Protein AF-0000000079572516 (afdb_homodimer)

Secondary structure (DSSP, 8-state):
-EEEEEE-S-HHHHHHHHHHHHTSS--EEEEE-SSGGGHHHHHHHH--SEEEEEE-SSTTSSHHHHHHHHHHHHHH-TT-EEEEEE-TTT-HHHHHHHHHHHHTTSSSEEEETTS-HHHHHHHHHT-/-EEEEEE-S-HHHHHHHHHHHHTSS--EEEEE-SSGGGHHHHHHHH--SEEEEEE-SSTTSSHHHHHHHHHHHHHH-TT-EEEEEE-TTT-HHHHHHHHHHHHTTSSSEEEETTS-HHHHHHHHHT-

Radius of gyration: 18.47 Å; Cα contacts (8 Å, |Δi|>4): 439; chains: 2; bounding box: 40×50×41 Å

pLDDT: mean 94.85, std 3.32, range [86.06, 98.75]

Foldseek 3Di:
DAEEEEEEPPVVLLVQLQVLCVPDPDPYHYHYDPHPVCQLVVCLVRVHQEYEAEAAPDPPRHPVNVLVSVVSSCVRRVNRAYEYEYACVHHVVSVVVVVVCCVVPSGVYYYYSPDHSNVVNVVVSVD/DAEEEEEEPPVVLLVQLQVLCVPDPDPYHYHYDPHPVCQQVVCLVRVHQEYEAEAAPDPPRHPVNVLVSVVSSCVRRVNRAYEYEYACVHHVVSVVVVVVCCVVPSGVYYYYSPDHSNVVNVVVSVD

Sequence (254 aa):
MRKIVVDMQNFLFADSIATAFRNSDYEIDVIRTESPKDTVELCQVYKPFVLIMEVTGYIPWNLCERLKLRDEVKKMCPHCKIALIVDSNTERQAAIEIRDAKKNGFIDQFFYGSMTAEYLMDQIYAMMRKIVVDMQNFLFADSIATAFRNSDYEIDVIRTESPKDTVELCQVYKPFVLIMEVTGYIPWNLCERLKLRDEVKKMCPHCKIALIVDSNTERQAAIEIRDAKKNGFIDQFFYGSMTAEYLMDQIYAM

Organism: NCBI:txid592978

Structure (mmCIF, N/CA/C/O backbone):
data_AF-0000000079572516-model_v1
#
loop_
_entity.id
_entity.type
_entity.pdbx_description
1 polymer 'Response regulatory domain-containing protein'
#
loop_
_atom_site.group_PDB
_atom_site.id
_atom_site.type_symbol
_atom_site.label_atom_id
_atom_site.label_alt_id
_atom_site.label_comp_id
_atom_site.label_asym_id
_atom_site.label_entity_id
_atom_site.label_seq_id
_atom_site.pdbx_PDB_ins_code
_atom_site.Cartn_x
_atom_site.Cartn_y
_atom_site.Cartn_z
_atom_site.occupancy
_atom_site.B_iso_or_equiv
_atom_site.auth_seq_id
_atom_site.auth_comp_id
_atom_site.auth_asym_id
_atom_site.auth_atom_id
_atom_site.pdbx_PDB_model_num
ATOM 1 N N . MET A 1 1 ? -20.281 7.176 9.484 1 87.12 1 MET A N 1
ATOM 2 C CA . MET A 1 1 ? -19.281 7.289 8.438 1 87.12 1 MET A CA 1
ATOM 3 C C . MET A 1 1 ? -17.875 7.422 9.039 1 87.12 1 MET A C 1
ATOM 5 O O . MET A 1 1 ? -17.688 8.164 10 1 87.12 1 MET A O 1
ATOM 9 N N . ARG A 1 2 ? -17 6.719 8.445 1 92.75 2 ARG A N 1
ATOM 10 C CA . ARG A 1 2 ? -15.617 6.832 8.883 1 92.75 2 ARG A CA 1
ATOM 11 C C . ARG A 1 2 ? -15.016 8.164 8.453 1 92.75 2 ARG A C 1
ATOM 13 O O . ARG A 1 2 ? -15.422 8.742 7.441 1 92.75 2 ARG A O 1
ATOM 20 N N . LYS A 1 3 ? -14.141 8.68 9.305 1 97 3 LYS A N 1
ATOM 21 C CA . LYS A 1 3 ? -13.523 9.969 9.023 1 97 3 LYS A CA 1
ATOM 22 C C . LYS A 1 3 ? -12.039 9.82 8.711 1 97 3 LYS A C 1
ATOM 24 O O . LYS A 1 3 ? -11.344 9.023 9.344 1 97 3 LYS A O 1
ATOM 29 N N . ILE A 1 4 ? -11.641 10.586 7.766 1 97.81 4 ILE A N 1
ATOM 30 C CA . ILE A 1 4 ? -10.211 10.727 7.512 1 97.81 4 ILE A CA 1
ATOM 31 C C . ILE A 1 4 ? -9.812 12.195 7.613 1 97.81 4 ILE A C 1
ATOM 33 O O . ILE A 1 4 ? -10.547 13.078 7.176 1 97.81 4 ILE A O 1
ATOM 37 N N . VAL A 1 5 ? -8.719 12.438 8.219 1 97.81 5 VAL A N 1
ATOM 38 C CA . VAL A 1 5 ? -8.141 13.781 8.258 1 97.81 5 VAL A CA 1
ATOM 39 C C . VAL A 1 5 ? -6.945 13.859 7.312 1 97.81 5 VAL A C 1
ATOM 41 O O . VAL A 1 5 ? -6.098 12.961 7.297 1 97.81 5 VAL A O 1
ATOM 44 N N . VAL A 1 6 ? -6.953 14.875 6.48 1 97.19 6 VAL A N 1
ATOM 45 C CA . VAL A 1 6 ? -5.887 15.086 5.504 1 97.19 6 VAL A CA 1
ATOM 46 C C . VAL A 1 6 ? -5.156 16.391 5.801 1 97.19 6 VAL A C 1
ATOM 48 O O . VAL A 1 6 ? -5.77 17.453 5.816 1 97.19 6 VAL A O 1
ATOM 51 N N . ASP A 1 7 ? -3.889 16.266 6.074 1 96.75 7 ASP A N 1
ATOM 52 C CA . ASP A 1 7 ? -3.018 17.406 6.293 1 96.75 7 ASP A CA 1
ATOM 53 C C . ASP A 1 7 ? -1.964 17.516 5.191 1 96.75 7 ASP A C 1
ATOM 55 O O . ASP A 1 7 ? -0.895 16.906 5.289 1 96.75 7 ASP A O 1
ATOM 59 N N . MET A 1 8 ? -2.244 18.297 4.168 1 92.81 8 MET A N 1
ATOM 60 C CA . MET A 1 8 ? -1.377 18.406 2.996 1 92.81 8 MET A CA 1
ATOM 61 C C . MET A 1 8 ? -1.189 19.875 2.594 1 92.81 8 MET A C 1
ATOM 63 O O . MET A 1 8 ? -2.131 20.656 2.654 1 92.81 8 MET A O 1
ATOM 67 N N . GLN A 1 9 ? 0.011 20.141 2.17 1 88.19 9 GLN A N 1
ATOM 68 C CA . GLN A 1 9 ? 0.3 21.469 1.64 1 88.19 9 GLN A CA 1
ATOM 69 C C . GLN A 1 9 ? -0.307 21.656 0.251 1 88.19 9 GLN A C 1
ATOM 71 O O . GLN A 1 9 ? -0.757 22.75 -0.097 1 88.19 9 GLN A O 1
ATOM 76 N N . ASN A 1 10 ? -0.192 20.594 -0.496 1 86.19 10 ASN A N 1
ATOM 77 C CA . ASN A 1 10 ? -0.759 20.625 -1.84 1 86.19 10 ASN A CA 1
ATOM 78 C C . ASN A 1 10 ? -2.283 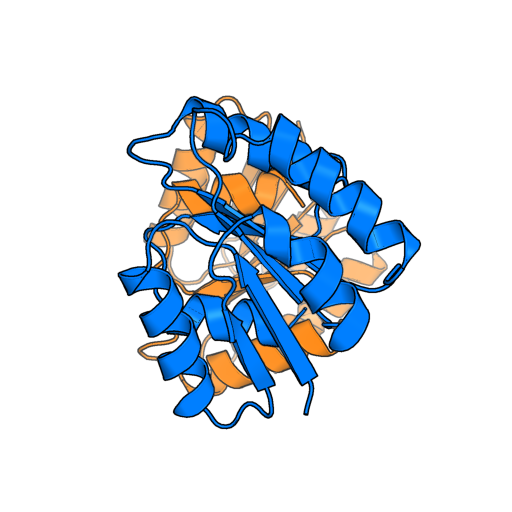20.562 -1.807 1 86.19 10 ASN A C 1
ATOM 80 O O . ASN A 1 10 ? -2.861 19.469 -1.823 1 86.19 10 ASN A O 1
ATOM 84 N N . PHE A 1 11 ? -2.916 21.641 -1.908 1 86.06 11 PHE A N 1
ATOM 85 C CA . PHE A 1 11 ? -4.367 21.719 -1.771 1 86.06 11 PHE A CA 1
ATOM 86 C C . PHE A 1 11 ? -5.062 21.016 -2.926 1 86.06 11 PHE A C 1
ATOM 88 O O . PHE A 1 11 ? -6.121 20.406 -2.742 1 86.06 11 PHE A O 1
ATOM 95 N N . LEU A 1 12 ? -4.438 21.078 -4.109 1 87.69 12 LEU A N 1
ATOM 96 C CA . LEU A 1 12 ? -5.051 20.438 -5.266 1 87.69 12 LEU A CA 1
ATOM 97 C C . LEU A 1 12 ? -5.148 18.922 -5.066 1 87.69 12 LEU A C 1
ATOM 99 O O . LEU A 1 12 ? -6.168 18.312 -5.395 1 87.69 12 LEU A O 1
ATOM 103 N N . PHE A 1 13 ? -4.102 18.422 -4.566 1 88.88 13 PHE A N 1
ATOM 104 C CA . PHE A 1 13 ? -4.102 16.969 -4.344 1 88.88 13 PHE A CA 1
ATOM 105 C C . PHE A 1 13 ? -5.074 16.594 -3.229 1 88.88 13 PHE A C 1
ATOM 107 O O . PHE A 1 13 ? -5.84 15.648 -3.363 1 88.88 13 PHE A O 1
ATOM 114 N N . ALA A 1 14 ? -5.055 17.328 -2.166 1 90.31 14 ALA A N 1
ATOM 115 C CA . ALA A 1 14 ? -5.984 17.109 -1.061 1 90.31 14 ALA A CA 1
ATOM 116 C C . ALA A 1 14 ? -7.43 17.188 -1.537 1 90.31 14 ALA A C 1
ATOM 118 O O . ALA A 1 14 ? -8.258 16.359 -1.15 1 90.31 14 ALA A O 1
ATOM 119 N N . ASP A 1 15 ? -7.723 18.094 -2.396 1 91 15 ASP A N 1
ATOM 120 C CA . ASP A 1 15 ? -9.07 18.25 -2.947 1 91 15 ASP A CA 1
ATOM 121 C C . ASP A 1 15 ? -9.438 17.047 -3.824 1 91 15 ASP A C 1
ATOM 123 O O . ASP A 1 15 ? -10.594 16.625 -3.836 1 91 15 ASP A O 1
ATOM 127 N N . SER A 1 16 ? -8.461 16.609 -4.555 1 91.69 16 SER A N 1
ATOM 128 C CA . SER A 1 16 ? -8.703 15.445 -5.406 1 91.69 16 SER A CA 1
ATOM 129 C C . SER A 1 16 ? -9.07 14.219 -4.578 1 91.69 16 SER A C 1
ATOM 131 O O . SER A 1 16 ? -9.953 13.445 -4.961 1 91.69 16 SER A O 1
ATOM 133 N N . ILE A 1 17 ? -8.367 14.07 -3.467 1 92.19 17 ILE A N 1
ATOM 134 C CA . ILE A 1 17 ? -8.672 12.969 -2.564 1 92.19 17 ILE A CA 1
ATOM 135 C C . ILE A 1 17 ? -10.102 13.117 -2.037 1 92.19 17 ILE A C 1
ATOM 137 O O . ILE A 1 17 ? -10.898 12.18 -2.104 1 92.19 17 ILE A O 1
ATOM 141 N N . ALA A 1 18 ? -10.43 14.266 -1.555 1 92.81 18 ALA A N 1
ATOM 142 C CA . ALA A 1 18 ? -11.766 14.523 -1.013 1 92.81 18 ALA A CA 1
ATOM 143 C C . ALA A 1 18 ? -12.836 14.266 -2.062 1 92.81 18 ALA A C 1
ATOM 145 O O . ALA A 1 18 ? -13.852 13.625 -1.779 1 92.81 18 ALA A O 1
ATOM 146 N N . THR A 1 19 ? -12.625 14.75 -3.211 1 94.19 19 THR A N 1
ATOM 147 C CA . THR A 1 19 ? -13.57 14.586 -4.312 1 94.19 19 THR A CA 1
ATOM 148 C C . THR A 1 19 ? -13.727 13.109 -4.68 1 94.19 19 THR A C 1
ATOM 150 O O . THR A 1 19 ? -14.844 12.641 -4.926 1 94.19 19 THR A O 1
ATOM 153 N N . ALA A 1 20 ? -12.578 12.398 -4.727 1 92.5 20 ALA A N 1
ATOM 154 C CA . ALA A 1 20 ? -12.609 10.977 -5.066 1 92.5 20 ALA A CA 1
ATOM 155 C C . ALA A 1 20 ? -13.477 10.195 -4.078 1 92.5 20 ALA A C 1
ATOM 157 O O . ALA A 1 20 ? -14.281 9.352 -4.48 1 92.5 20 ALA A O 1
ATOM 158 N N . PHE A 1 21 ? -13.328 10.453 -2.791 1 94.38 21 PHE A N 1
ATOM 159 C CA . PHE A 1 21 ? -14.109 9.75 -1.782 1 94.38 21 PHE A CA 1
ATOM 160 C C . PHE A 1 21 ? -15.586 10.133 -1.887 1 94.38 21 PHE A C 1
ATOM 162 O O . PHE A 1 21 ? -16.469 9.273 -1.742 1 94.38 21 PHE A O 1
ATOM 169 N N . ARG A 1 22 ? -15.82 11.414 -2.174 1 92.94 22 ARG A N 1
ATOM 170 C CA . ARG A 1 22 ? -17.203 11.891 -2.303 1 92.94 22 ARG A CA 1
ATOM 171 C C . ARG A 1 22 ? -17.906 11.188 -3.457 1 92.94 22 ARG A C 1
ATOM 173 O O . ARG A 1 22 ? -19.109 10.906 -3.375 1 92.94 22 ARG A O 1
ATOM 180 N N . ASN A 1 23 ? -17.25 10.922 -4.477 1 92.88 23 ASN A N 1
ATOM 181 C CA . ASN A 1 23 ? -17.828 10.336 -5.684 1 92.88 23 ASN A CA 1
ATOM 182 C C . ASN A 1 23 ? -17.812 8.812 -5.633 1 92.88 23 ASN A C 1
ATOM 184 O O . ASN A 1 23 ? -18.156 8.148 -6.609 1 92.88 23 ASN A O 1
ATOM 188 N N . SER A 1 24 ? -17.328 8.25 -4.59 1 91.69 24 SER A N 1
ATOM 189 C CA . SER A 1 24 ? -17.25 6.805 -4.441 1 91.69 24 SER A CA 1
ATOM 190 C C . SER A 1 24 ? -18.406 6.266 -3.602 1 91.69 24 SER A C 1
ATOM 192 O O . SER A 1 24 ? -19.25 7.027 -3.145 1 91.69 24 SER A O 1
ATOM 194 N N . ASP A 1 25 ? -18.453 4.961 -3.496 1 89.69 25 ASP A N 1
ATOM 195 C CA . ASP A 1 25 ? -19.469 4.316 -2.66 1 89.69 25 ASP A CA 1
ATOM 196 C C . ASP A 1 25 ? -18.938 4.094 -1.243 1 89.69 25 ASP A C 1
ATOM 198 O O . ASP A 1 25 ? -19.594 3.434 -0.43 1 89.69 25 ASP A O 1
ATOM 202 N N . TYR A 1 26 ? -17.766 4.656 -1.028 1 91.81 26 TYR A N 1
ATOM 203 C CA . TYR A 1 26 ? -17.203 4.504 0.312 1 91.81 26 TYR A CA 1
ATOM 204 C C . TYR A 1 26 ? -17.891 5.449 1.295 1 91.81 26 TYR A C 1
ATOM 206 O O . TYR A 1 26 ? -18.109 6.621 0.982 1 91.81 26 TYR A O 1
ATOM 214 N N . GLU A 1 27 ? -18.266 4.957 2.441 1 93.38 27 GLU A N 1
ATOM 215 C CA . GLU A 1 27 ? -18.844 5.773 3.506 1 93.38 27 GLU A CA 1
ATOM 216 C C . GLU A 1 27 ? -17.75 6.441 4.34 1 93.38 27 GLU A C 1
ATOM 218 O O . GLU A 1 27 ? -17.625 6.176 5.535 1 93.38 27 GLU A O 1
ATOM 223 N N . ILE A 1 28 ? -17.031 7.348 3.689 1 95 28 ILE A N 1
ATOM 224 C CA . ILE A 1 28 ? -15.906 8.031 4.312 1 95 28 ILE A CA 1
ATOM 225 C C . ILE A 1 28 ? -16.031 9.539 4.105 1 95 28 ILE A C 1
ATOM 227 O O . ILE A 1 28 ? -16.328 9.992 2.998 1 95 28 ILE A O 1
ATOM 231 N N . ASP A 1 29 ? -15.906 10.281 5.148 1 95.81 29 ASP A N 1
ATOM 232 C CA . ASP A 1 29 ? -15.844 11.742 5.105 1 95.81 29 ASP A CA 1
ATOM 233 C C . ASP A 1 29 ? -14.406 12.234 5.258 1 95.81 29 ASP A C 1
ATOM 235 O O . ASP A 1 29 ? -13.664 11.75 6.117 1 95.81 29 ASP A O 1
ATOM 239 N N . VAL A 1 30 ? -14.047 13.188 4.418 1 96.56 30 VAL A N 1
ATOM 240 C CA . VAL A 1 30 ? -12.688 13.711 4.41 1 96.56 30 VAL A CA 1
ATOM 241 C C . VAL A 1 30 ? -12.664 15.109 5.027 1 96.56 30 VAL A C 1
ATOM 243 O O . VAL A 1 30 ? -13.391 16 4.582 1 96.56 30 VAL A O 1
ATOM 246 N N . ILE A 1 31 ? -11.852 15.266 6.039 1 96.31 31 ILE A N 1
ATOM 247 C CA . ILE A 1 31 ? -11.648 16.562 6.684 1 96.31 31 ILE A CA 1
ATOM 248 C C . ILE A 1 31 ? -10.258 17.094 6.355 1 96.31 31 ILE A C 1
ATOM 250 O O . ILE A 1 31 ? -9.25 16.469 6.711 1 96.31 31 ILE A O 1
ATOM 254 N N . ARG A 1 32 ? -10.172 18.203 5.762 1 94.69 32 ARG A N 1
ATOM 255 C CA . ARG A 1 32 ? -8.891 18.812 5.41 1 94.69 32 ARG A CA 1
ATOM 256 C C . ARG A 1 32 ? -8.461 19.844 6.453 1 94.69 32 ARG A C 1
ATOM 258 O O . ARG A 1 32 ? -9.281 20.625 6.926 1 94.69 32 ARG A O 1
ATOM 265 N N . THR A 1 33 ? -7.246 19.75 6.719 1 94.44 33 THR A N 1
ATOM 266 C CA . THR A 1 33 ? -6.723 20.766 7.621 1 94.44 33 THR A CA 1
ATOM 267 C C . THR A 1 33 ? -6.363 22.031 6.855 1 94.44 33 THR A C 1
ATOM 269 O O . THR A 1 33 ? -6.035 21.984 5.668 1 94.44 33 THR A O 1
ATOM 272 N N . GLU A 1 34 ? -6.398 23.188 7.547 1 89.31 34 GLU A N 1
ATOM 273 C CA . GLU A 1 34 ? -5.926 24.438 6.965 1 89.31 34 GLU A CA 1
ATOM 274 C C . GLU A 1 34 ? -4.43 24.625 7.188 1 89.31 34 GLU A C 1
ATOM 276 O O . GLU A 1 34 ? -3.748 25.25 6.375 1 89.31 34 GLU A O 1
ATOM 281 N N . SER A 1 35 ? -3.975 24.125 8.297 1 89.25 35 SER A N 1
ATOM 282 C CA . SER A 1 35 ? -2.561 24.141 8.656 1 89.25 35 SER A CA 1
ATOM 283 C C . SER A 1 35 ? -2.209 22.969 9.562 1 89.25 35 SER A C 1
ATOM 285 O O . SER A 1 35 ? -3.084 22.406 10.227 1 89.25 35 SER A O 1
ATOM 287 N N . PRO A 1 36 ? -0.886 22.656 9.617 1 89.56 36 PRO A N 1
ATOM 288 C CA . PRO A 1 36 ? -0.478 21.562 10.508 1 89.56 36 PRO A CA 1
ATOM 289 C C . PRO A 1 36 ? -0.839 21.828 11.969 1 89.56 36 PR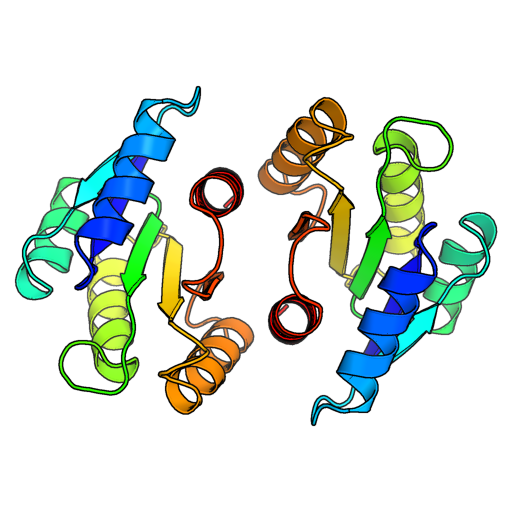O A C 1
ATOM 291 O O . PRO A 1 36 ? -0.949 20.891 12.758 1 89.56 36 PRO A O 1
ATOM 294 N N . LYS A 1 37 ? -1.021 23.062 12.336 1 91.75 37 LYS A N 1
ATOM 295 C CA . LYS A 1 37 ? -1.341 23.422 13.711 1 91.75 37 LYS A CA 1
ATOM 296 C C . LYS A 1 37 ? -2.732 22.938 14.102 1 91.75 37 LYS A C 1
ATOM 298 O O . LYS A 1 37 ? -3.041 22.812 15.289 1 91.75 37 LYS A O 1
ATOM 303 N N . ASP A 1 38 ? -3.553 22.641 13.117 1 95.31 38 ASP A N 1
ATOM 304 C CA . ASP A 1 38 ? -4.938 22.25 13.367 1 95.31 38 ASP A CA 1
ATOM 305 C C . ASP A 1 38 ? -5.074 20.734 13.438 1 95.31 38 ASP A C 1
ATOM 307 O O . ASP A 1 38 ? -6.129 20.219 13.82 1 95.31 38 ASP A O 1
ATOM 311 N N . THR A 1 39 ? -4.074 20 13.07 1 97.12 39 THR A N 1
ATOM 312 C CA . THR A 1 39 ? -4.164 18.562 12.844 1 97.12 39 THR A CA 1
ATOM 313 C C . THR A 1 39 ? -4.574 17.844 14.125 1 97.12 39 THR A C 1
ATOM 315 O O . THR A 1 39 ? -5.531 17.062 14.133 1 97.12 39 THR A O 1
ATOM 318 N N . VAL A 1 40 ? -3.906 18.156 15.227 1 97.5 40 VAL A N 1
ATOM 319 C CA . VAL A 1 40 ? -4.152 17.469 16.484 1 97.5 40 VAL A CA 1
ATOM 320 C C . VAL A 1 40 ? -5.574 17.75 16.969 1 97.5 40 VAL A C 1
ATOM 322 O O . VAL A 1 40 ? -6.297 16.828 17.359 1 97.5 40 VAL A O 1
ATOM 325 N N . GLU A 1 41 ? -5.945 18.969 16.906 1 97.19 41 GLU A N 1
ATOM 326 C CA . GLU A 1 41 ? -7.285 19.359 17.344 1 97.19 41 GLU A CA 1
ATOM 327 C C . GLU A 1 41 ? -8.359 18.656 16.516 1 97.19 41 GLU A C 1
ATOM 329 O O . GLU A 1 41 ? -9.328 18.141 17.062 1 97.19 41 GLU A O 1
ATOM 334 N N . LEU A 1 42 ? -8.211 18.641 15.195 1 97.62 42 LEU A N 1
ATOM 335 C CA . LEU A 1 42 ? -9.188 18 14.328 1 97.62 42 LEU A CA 1
ATOM 336 C C . LEU A 1 42 ? -9.25 16.5 14.586 1 97.62 42 LEU A C 1
ATOM 338 O O . LEU A 1 42 ? -10.336 15.914 14.578 1 97.62 42 LEU A O 1
ATOM 342 N N . CYS A 1 43 ? -8.094 15.891 14.82 1 98.12 43 CYS A N 1
ATOM 343 C CA . CYS A 1 43 ? -8.07 14.469 15.133 1 98.12 43 CYS A CA 1
ATOM 344 C C . CYS A 1 43 ? -8.758 14.188 16.469 1 98.12 43 CYS A C 1
ATOM 346 O O . CYS A 1 43 ? -9.406 13.156 16.625 1 98.12 43 CYS A O 1
ATOM 348 N N . GLN A 1 44 ? -8.57 15.133 17.359 1 97.06 44 GLN A N 1
ATOM 349 C CA . GLN A 1 44 ? -9.242 14.984 18.656 1 97.06 44 GLN A CA 1
ATOM 350 C C . GLN A 1 44 ? -10.758 15.062 18.5 1 97.06 44 GLN A C 1
ATOM 352 O O . GLN A 1 44 ? -11.492 14.312 19.141 1 97.06 44 GLN A O 1
ATOM 357 N N . VAL A 1 45 ? -11.219 15.906 17.719 1 97.44 45 VAL A N 1
ATOM 358 C CA . VAL A 1 45 ? -12.641 16.172 17.531 1 97.44 45 VAL A CA 1
ATOM 359 C C . VAL A 1 45 ? -13.273 15.055 16.719 1 97.44 45 VAL A C 1
ATOM 361 O O . VAL A 1 45 ? -14.328 14.523 17.078 1 97.44 45 VAL A O 1
ATOM 364 N N . TYR A 1 46 ? -12.602 14.594 15.672 1 97.69 46 TYR A N 1
ATOM 365 C CA . TYR A 1 46 ? -13.266 13.742 14.688 1 97.69 46 TYR A CA 1
ATOM 366 C C . TYR A 1 46 ? -12.898 12.281 14.906 1 97.69 46 TYR A C 1
ATOM 368 O O . TYR A 1 46 ? -13.578 11.383 14.398 1 97.69 46 TYR A O 1
ATOM 376 N N . LYS A 1 47 ? -11.75 12.047 15.57 1 97.56 47 LYS A N 1
ATOM 377 C CA . LYS A 1 47 ? -11.297 10.688 15.852 1 97.56 47 LYS A CA 1
ATOM 378 C C . LYS A 1 47 ? -11.227 9.859 14.57 1 97.56 47 LYS A C 1
ATOM 380 O O . LYS A 1 47 ? -11.852 8.797 14.477 1 97.56 47 LYS A O 1
ATOM 385 N N . PRO A 1 48 ? -10.438 10.352 13.672 1 98.19 48 PRO A N 1
ATOM 386 C CA . PRO A 1 48 ? -10.391 9.68 12.375 1 98.19 48 PRO A CA 1
ATOM 387 C C . PRO A 1 48 ? -9.828 8.266 12.461 1 98.19 48 PRO A C 1
ATOM 389 O O . PRO A 1 48 ? -9.07 7.953 13.383 1 98.19 48 PRO A O 1
ATOM 392 N N . PHE A 1 49 ? -10.234 7.5 11.492 1 97.12 49 PHE A N 1
ATOM 393 C CA . PHE A 1 49 ? -9.625 6.176 11.445 1 97.12 49 PHE A CA 1
ATOM 394 C C . PHE A 1 49 ? -8.273 6.227 10.727 1 97.12 49 PHE A C 1
ATOM 396 O O . PHE A 1 49 ? -7.441 5.34 10.906 1 97.12 49 PHE A O 1
ATOM 403 N N . VAL A 1 50 ? -8.109 7.277 9.891 1 98.31 50 VAL A N 1
ATOM 404 C CA . VAL A 1 50 ? -6.812 7.457 9.242 1 98.31 50 VAL A CA 1
ATOM 405 C C . VAL A 1 50 ? -6.445 8.938 9.227 1 98.31 50 VAL A C 1
ATOM 407 O O . VAL A 1 50 ? -7.293 9.797 8.945 1 98.31 50 VAL A O 1
ATOM 410 N N . LEU A 1 51 ? -5.254 9.25 9.484 1 98.56 51 LEU A N 1
ATOM 411 C CA . LEU A 1 51 ? -4.633 10.555 9.258 1 98.56 51 LEU A CA 1
ATOM 412 C C . LEU A 1 51 ? -3.615 10.484 8.125 1 98.56 51 LEU A C 1
ATOM 414 O O . LEU A 1 51 ? -2.658 9.711 8.188 1 98.56 51 LEU A O 1
ATOM 41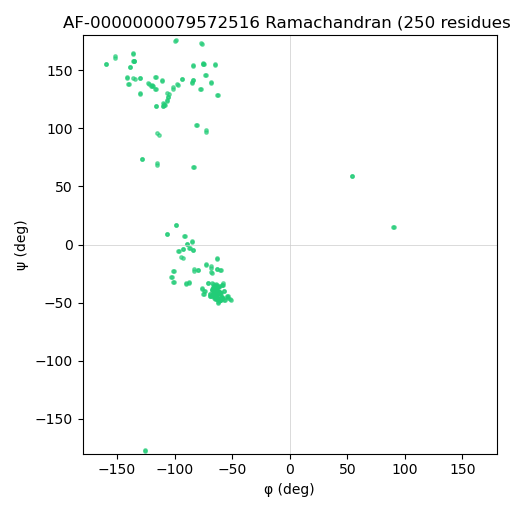8 N N . ILE A 1 52 ? -3.865 11.273 7.078 1 98.12 52 ILE A N 1
ATOM 419 C CA . ILE A 1 52 ? -2.971 11.352 5.93 1 98.12 52 ILE A CA 1
ATOM 420 C C . ILE A 1 52 ? -2.197 12.664 5.961 1 98.12 52 ILE A C 1
ATOM 422 O O . ILE A 1 52 ? -2.797 13.742 6.004 1 98.12 52 ILE A O 1
ATOM 426 N N . MET A 1 53 ? -0.891 12.547 5.875 1 97.69 53 MET A N 1
ATOM 427 C CA . MET A 1 53 ? -0.082 13.758 5.91 1 97.69 53 MET A CA 1
ATOM 428 C C . MET A 1 53 ? 0.913 13.789 4.754 1 97.69 53 MET A C 1
ATOM 430 O O . MET A 1 53 ? 1.49 12.758 4.402 1 97.69 53 MET A O 1
ATOM 434 N N . GLU A 1 54 ? 1.129 14.938 4.227 1 97.19 54 GLU A N 1
ATOM 435 C CA . GLU A 1 54 ? 2.17 15.141 3.223 1 97.19 54 GLU A CA 1
ATOM 436 C C . GLU A 1 54 ? 3.523 15.398 3.875 1 97.19 54 GLU A C 1
ATOM 438 O O . GLU A 1 54 ? 3.609 16.125 4.871 1 97.19 54 GLU A O 1
ATOM 443 N N . VAL A 1 55 ? 4.539 14.82 3.328 1 97.25 55 VAL A N 1
ATOM 444 C CA . VAL A 1 55 ? 5.898 15.031 3.812 1 97.25 55 VAL A CA 1
ATOM 445 C C . VAL A 1 55 ? 6.734 15.711 2.727 1 97.25 55 VAL A C 1
ATOM 447 O O . VAL A 1 55 ? 6.672 15.328 1.557 1 97.25 55 VAL A O 1
ATOM 450 N N . THR A 1 56 ? 7.461 16.703 3.098 1 94.06 56 THR A N 1
ATOM 451 C CA . THR A 1 56 ? 8.453 17.344 2.24 1 94.06 56 THR A CA 1
ATOM 452 C C . THR A 1 56 ? 9.82 17.375 2.924 1 94.06 56 THR A C 1
ATOM 454 O O . THR A 1 56 ? 9.992 16.797 4 1 94.06 56 THR A O 1
ATOM 457 N N . GLY A 1 57 ? 10.789 18 2.215 1 90.69 57 GLY A N 1
ATOM 458 C CA . GLY A 1 57 ? 12.156 18.016 2.727 1 90.69 57 GLY A CA 1
ATOM 459 C C . GLY A 1 57 ? 12.406 19.141 3.717 1 90.69 57 GLY A C 1
ATOM 460 O O . GLY A 1 57 ? 13.516 19.281 4.234 1 90.69 57 GLY A O 1
ATOM 461 N N . TYR A 1 58 ? 11.383 19.922 4.051 1 90.44 58 TYR A N 1
ATOM 462 C CA . TYR A 1 58 ? 11.664 21.094 4.867 1 90.44 58 TYR A CA 1
ATOM 463 C C . TYR A 1 58 ? 10.633 21.25 5.973 1 90.44 58 TYR A C 1
ATOM 465 O O . TYR A 1 58 ? 9.523 20.719 5.875 1 90.44 58 TYR A O 1
ATOM 473 N N . ILE A 1 59 ? 10.977 21.984 7.074 1 89.81 59 ILE A N 1
ATOM 474 C CA . ILE A 1 59 ? 10.117 22.281 8.211 1 89.81 59 ILE A CA 1
ATOM 475 C C . ILE A 1 59 ? 9 23.234 7.781 1 89.81 59 ILE A C 1
ATOM 477 O O . ILE A 1 59 ? 9.234 24.172 7.02 1 89.81 59 ILE A O 1
ATOM 481 N N . PRO A 1 60 ? 7.875 23.047 8.219 1 92 60 PRO A N 1
ATOM 482 C CA . PRO A 1 60 ? 7.438 22.141 9.281 1 92 60 PRO A CA 1
ATOM 483 C C . PRO A 1 60 ? 6.863 20.828 8.742 1 92 60 PRO A C 1
ATOM 485 O O . PRO A 1 60 ? 6.164 20.109 9.461 1 92 60 PRO A O 1
ATOM 488 N N . TRP A 1 61 ? 7.148 20.5 7.43 1 93.69 61 TRP A N 1
ATOM 489 C CA . TRP A 1 61 ? 6.453 19.375 6.797 1 93.69 61 TRP A CA 1
ATOM 490 C C . TRP A 1 61 ? 7.383 18.188 6.637 1 93.69 61 TRP A C 1
ATOM 492 O O . TRP A 1 61 ? 7.016 17.188 6.016 1 93.69 61 TRP A O 1
ATOM 502 N N . ASN A 1 62 ? 8.531 18.297 7.242 1 96.69 62 ASN A N 1
ATOM 503 C CA . ASN A 1 62 ? 9.445 17.172 7.094 1 96.69 62 ASN A CA 1
ATOM 504 C C . ASN A 1 62 ? 9.031 15.992 7.965 1 96.69 62 ASN A C 1
ATOM 506 O O . ASN A 1 62 ? 8.133 16.109 8.797 1 96.69 62 ASN A O 1
ATOM 510 N N . LEU A 1 63 ? 9.688 14.836 7.832 1 97.75 63 LEU A N 1
ATOM 511 C CA . LEU A 1 63 ? 9.281 13.594 8.484 1 97.75 63 LEU A CA 1
ATOM 512 C C . LEU A 1 63 ? 9.352 13.727 10 1 97.75 63 LEU A C 1
ATOM 514 O O . LEU A 1 63 ? 8.453 13.281 10.711 1 97.75 63 LEU A O 1
ATOM 518 N N . CYS A 1 64 ? 10.406 14.344 10.469 1 97.62 64 CYS A N 1
ATOM 519 C CA . CYS A 1 64 ? 10.578 14.492 11.914 1 97.62 64 CYS A CA 1
ATOM 520 C C . CYS A 1 64 ? 9.375 15.203 12.531 1 97.62 64 CYS A C 1
ATOM 522 O O . CYS A 1 64 ? 8.836 14.75 13.539 1 97.62 64 CYS A O 1
ATOM 524 N N . GLU A 1 65 ? 8.945 16.266 11.969 1 97 65 GLU A N 1
ATOM 525 C CA . GLU A 1 65 ? 7.809 17.031 12.469 1 97 65 GLU A CA 1
ATOM 526 C C . GLU A 1 65 ? 6.516 16.219 12.352 1 97 65 GLU A C 1
ATOM 528 O O . GLU A 1 65 ? 5.664 16.281 13.242 1 97 65 GLU A O 1
ATOM 533 N N . ARG A 1 66 ? 6.344 15.469 11.258 1 98.12 66 ARG A N 1
ATOM 534 C CA . ARG A 1 66 ? 5.152 14.648 11.078 1 98.12 66 ARG A CA 1
ATOM 535 C C . ARG A 1 66 ? 5.074 13.555 12.133 1 98.12 66 ARG A C 1
ATOM 537 O O . ARG A 1 66 ? 3.992 13.234 12.633 1 98.12 66 ARG A O 1
ATOM 544 N N . LEU A 1 67 ? 6.215 13.008 12.523 1 98.19 67 LEU A N 1
ATOM 545 C CA . LEU A 1 67 ? 6.23 11.961 13.531 1 98.19 67 LEU A CA 1
ATOM 546 C C . LEU A 1 67 ? 5.887 12.523 14.906 1 98.19 67 LEU A C 1
ATOM 548 O O . LEU A 1 67 ? 5.262 11.844 15.719 1 98.19 67 LEU A O 1
ATOM 552 N N . LYS A 1 68 ? 6.312 13.758 15.109 1 97.25 68 LYS A N 1
ATOM 553 C CA . LYS A 1 68 ? 5.895 14.406 16.344 1 97.25 68 LYS A CA 1
ATOM 554 C C . LYS A 1 68 ? 4.375 14.547 16.406 1 97.25 68 LYS A C 1
ATOM 556 O O . LYS A 1 68 ? 3.758 14.273 17.438 1 97.25 68 LYS A O 1
ATOM 561 N N . LEU A 1 69 ? 3.814 15.008 15.328 1 97.19 69 LEU A N 1
ATOM 562 C CA . LEU A 1 69 ? 2.365 15.133 15.25 1 97.19 69 LEU A CA 1
ATOM 563 C C . LEU A 1 69 ? 1.685 13.789 15.453 1 97.19 69 LEU A C 1
ATOM 565 O O . LEU A 1 69 ? 0.691 13.688 16.172 1 97.19 69 LEU A O 1
ATOM 569 N N . ARG A 1 70 ? 2.18 12.781 14.797 1 98.12 70 ARG A N 1
ATOM 570 C CA . ARG A 1 70 ? 1.687 11.414 14.961 1 98.12 70 ARG A CA 1
ATOM 571 C C . ARG A 1 70 ? 1.643 11.023 16.438 1 98.12 70 ARG A C 1
ATOM 573 O O . ARG A 1 70 ? 0.641 10.484 16.906 1 98.12 70 ARG A O 1
ATOM 580 N N . ASP A 1 71 ? 2.738 11.289 17.141 1 98.19 71 ASP A N 1
ATOM 581 C CA . ASP A 1 71 ? 2.812 10.914 18.547 1 98.19 71 ASP A CA 1
ATOM 582 C C . ASP A 1 71 ? 1.713 11.594 19.359 1 98.19 71 ASP A C 1
ATOM 584 O O . ASP A 1 71 ? 1.094 10.977 20.219 1 98.19 71 ASP A O 1
ATOM 588 N N . GLU A 1 72 ? 1.519 12.805 19.062 1 97.94 72 GLU A N 1
ATOM 589 C CA . GLU A 1 72 ? 0.476 13.547 19.766 1 97.94 72 GLU A CA 1
ATOM 590 C C . GLU A 1 72 ? -0.909 12.992 19.453 1 97.94 72 GLU A C 1
ATOM 592 O O . GLU A 1 72 ? -1.735 12.82 20.344 1 97.94 72 GLU A O 1
ATOM 597 N N . VAL A 1 73 ? -1.176 12.68 18.219 1 98.12 73 VAL A N 1
ATOM 598 C CA . VAL A 1 73 ? -2.467 12.164 17.781 1 98.12 73 VAL A CA 1
ATOM 599 C C . VAL A 1 73 ? -2.711 10.789 18.406 1 98.12 73 VAL A C 1
ATOM 601 O O . VAL A 1 73 ? -3.814 10.5 18.875 1 98.12 73 VAL A O 1
ATOM 604 N N . LYS A 1 74 ? -1.652 9.984 18.469 1 97.94 74 LYS A N 1
ATOM 605 C CA . LYS A 1 74 ? -1.775 8.617 18.969 1 97.94 74 LYS A CA 1
ATOM 606 C C . LYS A 1 74 ? -2.104 8.602 20.453 1 97.94 74 LYS A C 1
ATOM 608 O O . LYS A 1 74 ? -2.699 7.641 20.953 1 97.94 74 LYS A O 1
ATOM 613 N N . LYS A 1 75 ? -1.76 9.625 21.141 1 97.25 75 LYS A N 1
ATOM 614 C CA . LYS A 1 75 ? -2.133 9.734 22.547 1 97.25 75 LYS A CA 1
ATOM 615 C C . LYS A 1 75 ? -3.648 9.812 22.703 1 97.25 75 LYS A C 1
ATOM 617 O O . LYS A 1 75 ? -4.203 9.273 23.672 1 97.25 75 LYS A O 1
ATOM 622 N N . MET A 1 76 ? -4.32 10.43 21.781 1 96.06 76 MET A N 1
ATOM 623 C CA . MET A 1 76 ? -5.758 10.664 21.891 1 96.06 76 MET A CA 1
ATOM 624 C C . MET A 1 76 ? -6.539 9.664 21.047 1 96.06 76 MET A C 1
ATOM 626 O O . MET A 1 76 ? -7.688 9.344 21.359 1 96.06 76 MET A O 1
ATOM 630 N N . CYS A 1 77 ? -5.93 9.273 19.953 1 97.5 77 CYS A N 1
ATOM 631 C CA . CYS A 1 77 ? -6.543 8.336 19.016 1 97.5 77 CYS A CA 1
ATOM 632 C C . CYS A 1 77 ? -5.609 7.176 18.703 1 97.5 77 CYS A C 1
ATOM 634 O O . CYS A 1 77 ? -5.102 7.055 17.594 1 97.5 77 CYS A O 1
ATOM 636 N N . PRO A 1 78 ? -5.449 6.258 19.656 1 97.12 78 PRO A N 1
ATOM 637 C CA . PRO A 1 78 ? -4.441 5.203 19.516 1 97.12 78 PRO A CA 1
ATOM 638 C C . PRO A 1 78 ? -4.711 4.289 18.328 1 97.12 78 PRO A C 1
ATOM 640 O O . PRO A 1 78 ? -3.789 3.65 17.812 1 97.12 78 PRO A O 1
ATOM 643 N N . HIS A 1 79 ? -5.914 4.238 17.844 1 96.56 79 HIS A N 1
ATOM 644 C CA . HIS A 1 79 ? -6.246 3.307 16.781 1 96.56 79 HIS A CA 1
ATOM 645 C C . HIS A 1 79 ? -6.188 3.988 15.414 1 96.56 79 HIS A C 1
ATOM 647 O O . HIS A 1 79 ? -6.371 3.338 14.383 1 96.56 79 HIS A O 1
ATOM 653 N N . CYS A 1 80 ? -5.973 5.301 15.453 1 98.31 80 CYS A N 1
ATOM 654 C CA . CYS A 1 80 ? -5.852 6.035 14.195 1 98.31 80 CYS A CA 1
ATOM 655 C C . CYS A 1 80 ? -4.656 5.547 13.391 1 98.31 80 CYS A C 1
ATOM 657 O O . CYS A 1 80 ? -3.537 5.488 13.906 1 98.31 80 CYS A O 1
ATOM 659 N N . LYS A 1 81 ? -4.883 5.215 12.125 1 98.38 81 LYS A N 1
ATOM 660 C CA . LYS A 1 81 ? -3.799 4.801 11.234 1 98.38 81 LYS A CA 1
ATOM 661 C C . LYS A 1 81 ? -3.104 6.008 10.617 1 98.38 81 LYS A C 1
ATOM 663 O O . LYS A 1 81 ? -3.758 6.996 10.273 1 98.38 81 LYS A O 1
ATOM 668 N N . ILE A 1 82 ? -1.832 5.895 10.508 1 98.75 82 ILE A N 1
ATOM 669 C CA . ILE A 1 82 ? -1.025 7 10 1 98.75 82 ILE A CA 1
ATOM 670 C C . ILE A 1 82 ? -0.512 6.668 8.602 1 98.75 82 ILE A C 1
ATOM 672 O O . ILE A 1 82 ? 0.169 5.66 8.406 1 98.75 82 ILE A O 1
ATOM 676 N N . ALA A 1 83 ? -0.849 7.449 7.609 1 98.56 83 ALA A N 1
ATOM 677 C CA . ALA A 1 83 ? -0.351 7.332 6.242 1 98.56 83 ALA A CA 1
ATOM 678 C C . ALA A 1 83 ? 0.375 8.602 5.812 1 98.56 83 ALA A C 1
ATOM 680 O O . ALA A 1 83 ? -0.103 9.711 6.062 1 98.56 83 ALA A O 1
ATOM 681 N N . LEU A 1 84 ? 1.51 8.422 5.16 1 98.25 84 LEU A N 1
ATOM 682 C CA . LEU A 1 84 ? 2.285 9.562 4.688 1 98.25 84 LEU A CA 1
ATOM 683 C C . LEU A 1 84 ? 2.371 9.57 3.166 1 98.25 84 LEU A C 1
ATOM 685 O O . LEU A 1 84 ? 2.451 8.516 2.539 1 98.25 84 LEU A O 1
ATOM 689 N N . ILE A 1 85 ? 2.346 10.758 2.584 1 97.44 85 ILE A N 1
ATOM 690 C CA . ILE A 1 85 ? 2.502 10.938 1.145 1 97.44 85 ILE A CA 1
ATOM 691 C C . ILE A 1 85 ? 3.732 11.797 0.861 1 97.44 85 ILE A C 1
ATOM 693 O O . ILE A 1 85 ? 3.957 12.805 1.531 1 97.44 85 ILE A O 1
ATOM 697 N N . VAL A 1 86 ? 4.5 11.383 -0.136 1 96.62 86 VAL A N 1
ATOM 698 C CA . VAL A 1 86 ? 5.703 12.125 -0.495 1 96.62 86 VAL A CA 1
ATOM 699 C C . VAL A 1 86 ? 5.871 12.141 -2.014 1 96.62 86 VAL A C 1
ATOM 701 O O . VAL A 1 86 ? 5.496 11.18 -2.691 1 96.62 86 VAL A O 1
ATOM 704 N N . ASP A 1 87 ? 6.32 13.188 -2.547 1 93.81 87 ASP A N 1
ATOM 705 C CA . ASP A 1 87 ? 6.75 13.219 -3.941 1 93.81 87 ASP A CA 1
ATOM 706 C C . ASP A 1 87 ? 8.164 12.656 -4.094 1 93.81 87 ASP A C 1
ATOM 708 O O . ASP A 1 87 ? 9.148 13.375 -3.881 1 93.81 87 ASP A O 1
ATOM 712 N N . SER A 1 88 ? 8.25 11.469 -4.547 1 92.19 88 SER A N 1
ATOM 713 C CA . SER A 1 88 ? 9.531 10.773 -4.602 1 92.19 88 SER A CA 1
ATOM 714 C C . SER A 1 88 ? 10.422 11.344 -5.695 1 92.19 88 SER A C 1
ATOM 716 O O . SER A 1 88 ? 11.633 11.094 -5.711 1 92.19 88 SER A O 1
ATOM 718 N N . ASN A 1 89 ? 9.859 12.094 -6.652 1 90.5 89 ASN A N 1
ATOM 719 C CA . ASN A 1 89 ? 10.656 12.695 -7.719 1 90.5 89 ASN A CA 1
ATOM 720 C C . ASN A 1 89 ? 11.422 13.914 -7.227 1 90.5 89 ASN A C 1
ATOM 722 O O . ASN A 1 89 ? 12.57 14.133 -7.625 1 90.5 89 ASN A O 1
ATOM 726 N N . THR A 1 90 ? 10.836 14.68 -6.379 1 92 90 THR A N 1
ATOM 727 C CA . THR A 1 90 ? 11.438 15.938 -5.926 1 92 90 THR A CA 1
ATOM 728 C C . THR A 1 90 ? 12.023 15.781 -4.527 1 92 90 THR A C 1
ATOM 730 O O . THR A 1 90 ? 12.945 16.5 -4.152 1 92 90 THR A O 1
ATOM 733 N N . GLU A 1 91 ? 11.461 14.883 -3.752 1 93.25 91 GLU A N 1
ATOM 734 C CA . GLU A 1 91 ? 11.898 14.656 -2.375 1 93.25 91 GLU A CA 1
ATOM 735 C C . GLU A 1 91 ? 12.477 13.258 -2.197 1 93.25 91 GLU A C 1
ATOM 737 O O . GLU A 1 91 ? 11.945 12.453 -1.437 1 93.25 91 GLU A O 1
ATOM 742 N N . ARG A 1 92 ? 13.656 12.906 -2.746 1 93.19 92 ARG A N 1
ATOM 743 C CA . ARG A 1 92 ? 14.234 11.57 -2.791 1 93.19 92 ARG A CA 1
ATOM 744 C C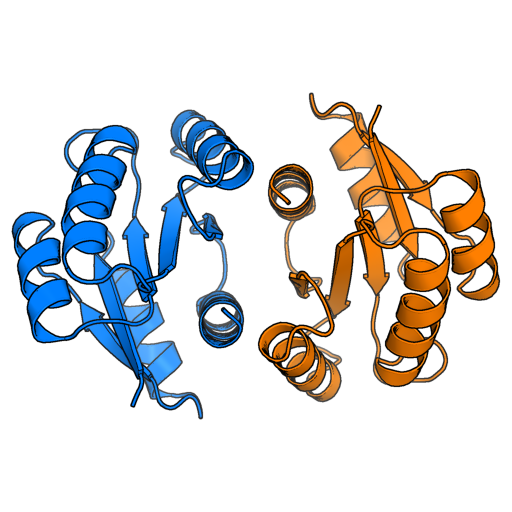 . ARG A 1 92 ? 14.633 11.102 -1.396 1 93.19 92 ARG A C 1
ATOM 746 O O . ARG A 1 92 ? 14.336 9.969 -1.007 1 93.19 92 ARG A O 1
ATOM 753 N N . GLN A 1 93 ? 15.273 12.031 -0.642 1 95.44 93 GLN A N 1
ATOM 754 C CA . GLN A 1 93 ? 15.711 11.664 0.701 1 95.44 93 GLN A CA 1
ATOM 755 C C . GLN A 1 93 ? 14.523 11.414 1.62 1 95.44 93 GLN A C 1
ATOM 757 O O . GLN A 1 93 ? 14.516 10.438 2.377 1 95.44 93 GLN A O 1
ATOM 762 N N . ALA A 1 94 ? 13.539 12.25 1.531 1 95.88 94 ALA A N 1
ATOM 763 C CA . ALA A 1 94 ? 12.336 12.055 2.33 1 95.88 94 ALA A CA 1
ATOM 764 C C . ALA A 1 94 ? 11.656 10.734 1.991 1 95.88 94 ALA A C 1
ATOM 766 O O . ALA A 1 94 ? 11.125 10.055 2.875 1 95.88 94 ALA A O 1
ATOM 767 N N . ALA A 1 95 ? 11.672 10.32 0.723 1 95.88 95 ALA A N 1
ATOM 768 C CA . ALA A 1 95 ? 11.078 9.055 0.285 1 95.88 95 ALA A CA 1
ATOM 769 C C . ALA A 1 95 ? 11.773 7.867 0.935 1 95.88 95 ALA A C 1
ATOM 771 O O . ALA A 1 95 ? 11.117 6.93 1.394 1 95.88 95 ALA A O 1
ATOM 772 N N . ILE A 1 96 ? 13.039 7.91 1.024 1 95.56 96 ILE A N 1
ATOM 773 C CA . ILE A 1 96 ? 13.82 6.848 1.657 1 95.56 96 ILE A CA 1
ATOM 774 C C . ILE A 1 96 ? 13.477 6.773 3.143 1 95.56 96 ILE A C 1
ATOM 776 O O . ILE A 1 96 ? 13.242 5.688 3.68 1 95.56 96 ILE A O 1
ATOM 780 N N . GLU A 1 97 ? 13.406 7.891 3.77 1 96.81 97 GLU A N 1
ATOM 781 C CA . GLU A 1 97 ? 13.148 7.953 5.207 1 96.81 97 GLU A CA 1
ATOM 782 C C . GLU A 1 97 ? 11.742 7.449 5.539 1 96.81 97 GLU A C 1
ATOM 784 O O . GLU A 1 97 ? 11.547 6.785 6.559 1 96.81 97 GLU A O 1
ATOM 789 N N . ILE A 1 98 ? 10.797 7.758 4.73 1 97.81 98 ILE A N 1
ATOM 790 C CA . ILE A 1 98 ? 9.414 7.348 4.973 1 97.81 98 ILE A CA 1
ATOM 791 C C . ILE A 1 98 ? 9.289 5.832 4.805 1 97.81 98 ILE A C 1
ATOM 793 O O . ILE A 1 98 ? 8.578 5.176 5.566 1 97.81 98 ILE A O 1
ATOM 797 N N . ARG A 1 99 ? 9.922 5.324 3.77 1 96.5 99 ARG A N 1
ATOM 798 C CA . ARG A 1 99 ? 9.969 3.877 3.578 1 96.5 99 ARG A CA 1
ATOM 799 C C . ARG A 1 99 ? 10.5 3.176 4.824 1 96.5 99 ARG A C 1
ATOM 801 O O . ARG A 1 99 ? 9.922 2.189 5.285 1 96.5 99 ARG A O 1
ATOM 808 N N . ASP A 1 100 ? 11.594 3.701 5.391 1 96.81 100 ASP A N 1
ATOM 809 C CA . ASP A 1 100 ? 12.203 3.127 6.586 1 96.81 100 ASP A CA 1
ATOM 810 C C . ASP A 1 100 ? 11.273 3.27 7.793 1 96.81 100 ASP A C 1
ATOM 812 O O . ASP A 1 100 ? 11.219 2.387 8.648 1 96.81 100 ASP A O 1
ATOM 816 N N . ALA A 1 101 ? 10.594 4.352 7.867 1 98 101 ALA A N 1
ATOM 817 C CA . ALA A 1 101 ? 9.617 4.555 8.938 1 98 101 ALA A CA 1
ATOM 818 C C . ALA A 1 101 ? 8.508 3.506 8.883 1 98 101 ALA A C 1
ATOM 820 O O . ALA A 1 101 ? 8.062 3.012 9.914 1 98 101 ALA A O 1
ATOM 821 N N . LYS A 1 102 ? 8.047 3.189 7.656 1 98.12 102 LYS A N 1
ATOM 822 C CA . LYS A 1 102 ? 7.059 2.133 7.469 1 98.12 102 LYS A CA 1
ATOM 823 C C . LYS A 1 102 ? 7.625 0.772 7.867 1 98.12 102 LYS A C 1
ATOM 825 O O . LYS A 1 102 ? 6.992 0.023 8.609 1 98.12 102 LYS A O 1
ATOM 830 N N . LYS A 1 103 ? 8.773 0.502 7.43 1 95.56 103 LYS A N 1
ATOM 831 C CA . LYS A 1 103 ? 9.438 -0.769 7.703 1 95.56 103 LYS A CA 1
ATOM 832 C C . LYS A 1 103 ? 9.602 -0.991 9.203 1 95.56 103 LYS A C 1
ATOM 834 O O . LYS A 1 103 ? 9.438 -2.111 9.695 1 95.56 103 LYS A O 1
ATOM 839 N N . ASN A 1 104 ? 9.836 0.083 9.906 1 96.75 104 ASN A N 1
ATOM 840 C CA . ASN A 1 104 ? 10.117 -0.005 11.336 1 96.75 104 ASN A CA 1
ATOM 841 C C . ASN A 1 104 ? 8.844 0.141 12.172 1 96.75 104 ASN A C 1
ATOM 843 O O . ASN A 1 104 ? 8.898 0.135 13.398 1 96.75 104 ASN A O 1
ATOM 847 N N . GLY A 1 105 ? 7.738 0.388 11.547 1 96.44 105 GLY A N 1
ATOM 848 C CA . GLY A 1 105 ? 6.453 0.353 12.227 1 96.44 105 GLY A CA 1
ATOM 849 C C . GLY A 1 105 ? 6.051 1.694 12.812 1 96.44 105 GLY A C 1
ATOM 850 O O . GLY A 1 105 ? 5.164 1.766 13.664 1 96.44 105 GLY A O 1
ATOM 851 N N . PHE A 1 106 ? 6.703 2.77 12.398 1 97.62 106 PHE A N 1
ATOM 852 C CA . PHE A 1 106 ? 6.379 4.094 12.922 1 97.62 106 PHE A CA 1
ATOM 853 C C . PHE A 1 106 ? 5.141 4.656 12.242 1 97.62 106 PHE A C 1
ATOM 855 O O . PHE A 1 106 ? 4.469 5.531 12.789 1 97.62 106 PHE A O 1
ATOM 862 N N . ILE A 1 107 ? 4.883 4.129 11.078 1 98.5 107 ILE A N 1
ATOM 863 C CA . ILE A 1 107 ? 3.672 4.508 10.359 1 98.5 107 ILE A CA 1
ATOM 864 C C . ILE A 1 107 ? 3.006 3.264 9.773 1 98.5 107 ILE A C 1
ATOM 866 O O . ILE A 1 107 ? 3.615 2.193 9.719 1 98.5 107 ILE A O 1
ATOM 870 N N . ASP A 1 108 ? 1.783 3.416 9.398 1 98.06 108 ASP A N 1
ATOM 871 C CA . ASP A 1 108 ? 1.012 2.268 8.938 1 98.06 108 ASP A CA 1
ATOM 872 C C . ASP A 1 108 ? 1.163 2.074 7.43 1 98.06 108 ASP A C 1
ATOM 874 O O . ASP A 1 108 ? 1.096 0.948 6.934 1 98.06 108 ASP A O 1
ATOM 878 N N . GLN A 1 109 ? 1.303 3.18 6.695 1 98.06 109 GLN A N 1
ATOM 879 C CA . GLN A 1 109 ? 1.386 3.123 5.238 1 98.06 109 GLN A CA 1
ATOM 880 C C . GLN A 1 109 ? 2.035 4.383 4.672 1 98.06 109 GLN A C 1
ATOM 882 O O . GLN A 1 109 ? 2.004 5.441 5.305 1 98.06 109 GLN A O 1
ATOM 887 N N . PHE A 1 110 ? 2.621 4.246 3.477 1 98.12 110 PHE A N 1
ATOM 888 C CA . PHE A 1 110 ? 3.094 5.414 2.744 1 98.12 110 PHE A CA 1
ATOM 889 C C . PHE A 1 110 ? 2.697 5.328 1.275 1 98.12 110 PHE A C 1
ATOM 891 O O . PHE A 1 110 ? 2.465 4.234 0.752 1 98.12 110 PHE A O 1
ATOM 898 N N . PHE A 1 111 ? 2.666 6.539 0.632 1 96.62 111 PHE A N 1
ATOM 899 C CA . PHE A 1 111 ? 2.307 6.656 -0.776 1 96.62 111 PHE A CA 1
ATOM 900 C C . PHE A 1 111 ? 3.205 7.66 -1.484 1 96.62 111 PHE A C 1
ATOM 902 O O . PHE A 1 111 ? 3.709 8.602 -0.861 1 96.62 111 PHE A O 1
ATOM 909 N N . TYR A 1 112 ? 3.344 7.43 -2.768 1 94.38 112 TYR A N 1
ATOM 910 C CA . TYR A 1 112 ? 3.984 8.453 -3.592 1 94.38 112 TYR A CA 1
ATOM 911 C C . TYR A 1 112 ? 2.947 9.375 -4.215 1 94.38 112 TYR A C 1
ATOM 913 O O . TYR A 1 112 ? 1.868 8.93 -4.613 1 94.38 112 TYR A O 1
ATOM 921 N N . GLY A 1 113 ? 3.27 10.602 -4.297 1 90.31 113 GLY A N 1
ATOM 922 C CA . GLY A 1 113 ? 2.357 11.625 -4.773 1 90.31 113 GLY A CA 1
ATOM 923 C C . GLY A 1 113 ? 1.938 11.43 -6.219 1 90.31 113 GLY A C 1
ATOM 924 O O . GLY A 1 113 ? 0.975 12.047 -6.684 1 90.31 113 GLY A O 1
ATOM 925 N N . SER A 1 114 ? 2.592 10.539 -6.973 1 87.12 114 SER A N 1
ATOM 926 C CA . SER A 1 114 ? 2.275 10.289 -8.375 1 87.12 114 SER A CA 1
ATOM 927 C C . SER A 1 114 ? 1.132 9.289 -8.508 1 87.12 114 SER A C 1
ATOM 929 O O . SER A 1 114 ? 0.641 9.047 -9.617 1 87.12 114 SER A O 1
ATOM 931 N N . MET A 1 115 ? 0.69 8.758 -7.473 1 88.88 115 MET A N 1
ATOM 932 C CA . MET A 1 115 ? -0.398 7.785 -7.523 1 88.88 115 MET A CA 1
ATOM 933 C C . MET A 1 115 ? -1.731 8.477 -7.793 1 88.88 115 MET A C 1
ATOM 935 O O . MET A 1 115 ? -1.903 9.648 -7.469 1 88.88 115 MET A O 1
ATOM 939 N N . THR A 1 116 ? -2.643 7.711 -8.352 1 88.75 116 THR A N 1
ATOM 940 C CA . THR A 1 116 ? -3.969 8.273 -8.594 1 88.75 116 THR A CA 1
ATOM 941 C C . THR A 1 116 ? -4.758 8.367 -7.289 1 88.75 116 THR A C 1
ATOM 943 O O . THR A 1 116 ? -4.547 7.578 -6.367 1 88.75 116 THR A O 1
ATOM 946 N N . ALA A 1 117 ? -5.695 9.258 -7.293 1 88.88 117 ALA A N 1
ATOM 947 C CA . ALA A 1 117 ? -6.578 9.414 -6.137 1 88.88 117 ALA A CA 1
ATOM 948 C C . ALA A 1 117 ? -7.418 8.156 -5.918 1 88.88 117 ALA A C 1
ATOM 950 O O . ALA A 1 117 ? -7.676 7.766 -4.777 1 88.88 117 ALA A O 1
ATOM 951 N N . GLU A 1 118 ? -7.801 7.551 -7.008 1 89.06 118 GLU A N 1
ATOM 952 C CA . GLU A 1 118 ? -8.617 6.344 -6.93 1 89.06 118 GLU A CA 1
ATOM 953 C C . GLU A 1 118 ? -7.871 5.215 -6.23 1 89.06 118 GLU A C 1
ATOM 955 O O . GLU A 1 118 ? -8.43 4.535 -5.367 1 89.06 118 GLU A O 1
ATOM 960 N N . TYR A 1 119 ? -6.691 5.023 -6.617 1 92.31 119 TYR A N 1
ATOM 961 C CA . TYR A 1 119 ? -5.898 3.988 -5.965 1 92.31 119 TYR A CA 1
ATOM 962 C C . TYR A 1 119 ? -5.688 4.309 -4.492 1 92.31 119 TYR A C 1
ATOM 964 O O . TYR A 1 119 ? -5.816 3.43 -3.635 1 92.31 119 TYR A O 1
ATOM 972 N N . LEU A 1 120 ? -5.336 5.566 -4.25 1 94.69 120 LEU A N 1
ATOM 973 C CA . LEU A 1 120 ? -5.168 5.992 -2.867 1 94.69 120 LEU A CA 1
ATOM 974 C C . LEU A 1 120 ? -6.422 5.691 -2.049 1 94.69 120 LEU A C 1
ATOM 976 O O . LEU A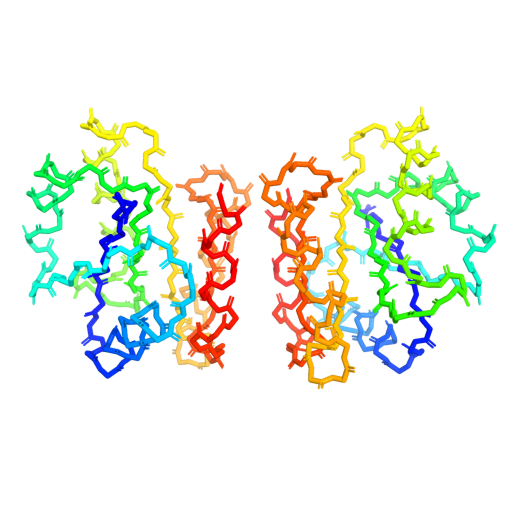 1 120 ? -6.328 5.145 -0.949 1 94.69 120 LEU A O 1
ATOM 980 N N . MET A 1 121 ? -7.547 5.977 -2.584 1 95 121 MET A N 1
ATOM 981 C CA . MET A 1 121 ? -8.82 5.746 -1.91 1 95 121 MET A CA 1
ATOM 982 C C . MET A 1 121 ? -9.016 4.266 -1.604 1 95 121 MET A C 1
ATOM 984 O O . MET A 1 121 ? -9.422 3.904 -0.496 1 95 121 MET A O 1
ATOM 988 N N . ASP A 1 122 ? -8.781 3.416 -2.582 1 95.19 122 ASP A N 1
ATOM 989 C CA . ASP A 1 122 ? -8.945 1.977 -2.404 1 95.19 122 ASP A CA 1
ATOM 990 C C . ASP A 1 122 ? -8.023 1.449 -1.307 1 95.19 122 ASP A C 1
ATOM 992 O O . ASP A 1 122 ? -8.414 0.594 -0.513 1 95.19 122 ASP A O 1
ATOM 996 N N . GLN A 1 123 ? -6.781 1.94 -1.279 1 96.38 123 GLN A N 1
ATOM 997 C CA . GLN A 1 123 ? -5.816 1.535 -0.263 1 96.38 123 GLN A CA 1
ATOM 998 C C . GLN A 1 123 ? -6.266 1.973 1.128 1 96.38 123 GLN A C 1
ATOM 1000 O O . GLN A 1 123 ? -6.191 1.196 2.082 1 96.38 123 GLN A O 1
ATOM 1005 N N . ILE A 1 124 ? -6.727 3.199 1.248 1 96.12 124 ILE A N 1
ATOM 1006 C CA . ILE A 1 124 ? -7.16 3.746 2.529 1 96.12 124 ILE A CA 1
ATOM 1007 C C . ILE A 1 124 ? -8.375 2.975 3.033 1 96.12 124 ILE A C 1
ATOM 1009 O O . ILE A 1 124 ? -8.438 2.59 4.203 1 96.12 124 ILE A O 1
ATOM 1013 N N . TYR A 1 125 ? -9.305 2.738 2.139 1 95.06 125 TYR A N 1
ATOM 1014 C CA . TYR A 1 125 ? -10.5 1.993 2.51 1 95.06 125 TYR A CA 1
ATOM 1015 C C . TYR A 1 125 ? -10.141 0.62 3.061 1 95.06 125 TYR A C 1
ATOM 1017 O O . TYR A 1 125 ? -10.789 0.124 3.984 1 95.06 125 TYR A O 1
ATOM 1025 N N . ALA A 1 126 ? -9.094 0.016 2.541 1 95.06 126 ALA A N 1
ATOM 1026 C CA . ALA A 1 126 ? -8.734 -1.357 2.881 1 95.06 126 ALA A CA 1
ATOM 1027 C C . ALA A 1 126 ? -7.855 -1.402 4.129 1 95.06 126 ALA A C 1
ATOM 1029 O O . ALA A 1 126 ? -7.43 -2.477 4.559 1 95.06 126 ALA A O 1
ATOM 1030 N N . MET A 1 127 ? -7.477 -0.254 4.699 1 93.81 127 MET A N 1
ATOM 1031 C CA . MET A 1 127 ? -6.684 -0.224 5.926 1 93.81 127 MET A CA 1
ATOM 1032 C C . MET A 1 127 ? -7.539 -0.581 7.133 1 93.81 127 MET A C 1
ATOM 1034 O O . MET A 1 127 ? -7.062 -1.23 8.07 1 93.81 127 MET A O 1
ATOM 1038 N N . MET B 1 1 ? 19.938 -13.117 2.182 1 87.19 1 MET B N 1
ATOM 1039 C CA . MET B 1 1 ? 19.047 -12.305 1.35 1 87.19 1 MET B CA 1
ATOM 1040 C C . MET B 1 1 ? 17.609 -12.789 1.464 1 87.19 1 MET B C 1
ATOM 1042 O O . MET B 1 1 ? 17.344 -13.992 1.438 1 87.19 1 MET B O 1
ATOM 1046 N N . ARG B 1 2 ? 16.75 -11.836 1.561 1 92.69 2 ARG B N 1
ATOM 1047 C CA . ARG B 1 2 ? 15.336 -12.18 1.59 1 92.69 2 ARG B CA 1
ATOM 1048 C C . ARG B 1 2 ? 14.852 -12.609 0.21 1 92.69 2 ARG B C 1
ATOM 1050 O O . ARG B 1 2 ? 15.398 -12.18 -0.808 1 92.69 2 ARG B O 1
ATOM 1057 N N . LYS B 1 3 ? 13.922 -13.547 0.22 1 97.06 3 LYS B N 1
ATOM 1058 C CA . LYS B 1 3 ? 13.406 -14.078 -1.039 1 97.06 3 LYS B CA 1
ATOM 1059 C C . LYS B 1 3 ? 11.961 -13.648 -1.272 1 97.06 3 LYS B C 1
ATOM 1061 O O . LYS B 1 3 ? 11.156 -13.617 -0.336 1 97.06 3 LYS B O 1
ATOM 1066 N N . ILE B 1 4 ? 11.703 -13.359 -2.494 1 97.81 4 ILE B N 1
ATOM 1067 C CA . ILE B 1 4 ? 10.32 -13.156 -2.922 1 97.81 4 ILE B CA 1
ATOM 1068 C C . ILE B 1 4 ? 9.992 -14.117 -4.066 1 97.81 4 ILE B C 1
ATOM 1070 O O . ILE B 1 4 ? 10.82 -14.352 -4.941 1 97.81 4 ILE B O 1
ATOM 1074 N N . VAL B 1 5 ? 8.844 -14.664 -4.023 1 97.81 5 VAL B N 1
ATOM 1075 C CA . VAL B 1 5 ? 8.344 -15.477 -5.125 1 97.81 5 VAL B CA 1
ATOM 1076 C C . VAL B 1 5 ? 7.266 -14.711 -5.887 1 97.81 5 VAL B C 1
ATOM 1078 O O . VAL B 1 5 ? 6.375 -14.109 -5.277 1 97.81 5 VAL B O 1
ATOM 1081 N N . VAL B 1 6 ? 7.422 -14.672 -7.188 1 97.19 6 VAL B N 1
ATOM 1082 C CA . VAL B 1 6 ? 6.488 -13.969 -8.055 1 97.19 6 VAL B CA 1
ATOM 1083 C C . VAL B 1 6 ? 5.801 -14.953 -8.992 1 97.19 6 VAL B C 1
ATOM 1085 O O . VAL B 1 6 ? 6.465 -15.656 -9.758 1 97.19 6 VAL B O 1
ATOM 1088 N N . ASP B 1 7 ? 4.504 -15.008 -8.867 1 96.75 7 ASP B N 1
ATOM 1089 C CA . ASP B 1 7 ? 3.684 -15.828 -9.75 1 96.75 7 ASP B CA 1
ATOM 1090 C C . ASP B 1 7 ? 2.758 -14.969 -10.602 1 96.75 7 ASP B C 1
ATOM 1092 O O . ASP B 1 7 ? 1.657 -14.617 -10.172 1 96.75 7 ASP B O 1
ATOM 1096 N N . MET B 1 8 ? 3.166 -14.656 -11.812 1 93.06 8 MET B N 1
ATOM 1097 C CA . MET B 1 8 ? 2.434 -13.758 -12.703 1 93.06 8 MET B CA 1
ATOM 1098 C C . MET B 1 8 ? 2.383 -14.312 -14.125 1 93.06 8 MET B C 1
ATOM 1100 O O . MET B 1 8 ? 3.355 -14.898 -14.602 1 93.06 8 MET B O 1
ATOM 1104 N N . GLN B 1 9 ? 1.269 -14.086 -14.742 1 88.5 9 GLN B N 1
ATOM 1105 C CA . GLN B 1 9 ? 1.131 -14.438 -16.141 1 88.5 9 GLN B CA 1
ATOM 1106 C C . GLN B 1 9 ? 1.903 -13.469 -17.031 1 88.5 9 GLN B C 1
ATOM 1108 O O . GLN B 1 9 ? 2.461 -13.875 -18.062 1 88.5 9 GLN B O 1
ATOM 1113 N N . ASN B 1 10 ? 1.828 -12.234 -16.656 1 86.19 10 ASN B N 1
ATOM 1114 C CA . ASN B 1 10 ? 2.551 -11.203 -17.406 1 86.19 10 ASN B CA 1
ATOM 1115 C C . ASN B 1 10 ? 4.055 -11.281 -17.156 1 86.19 10 ASN B C 1
ATOM 1117 O O . ASN B 1 10 ? 4.566 -10.656 -16.219 1 86.19 10 ASN B O 1
ATOM 1121 N N . PHE B 1 11 ? 4.758 -11.898 -17.984 1 86.25 11 PHE B N 1
ATOM 1122 C CA . PHE B 1 11 ? 6.18 -12.148 -17.812 1 86.25 11 PHE B CA 1
ATOM 1123 C C . PHE B 1 11 ? 6.973 -10.844 -17.859 1 86.25 11 PHE B C 1
ATOM 1125 O O . PHE B 1 11 ? 7.969 -10.688 -17.156 1 86.25 11 PHE B O 1
ATOM 1132 N N . LEU B 1 12 ? 6.492 -9.898 -18.688 1 87.94 12 LEU B N 1
ATOM 1133 C CA . LEU B 1 12 ? 7.203 -8.633 -18.797 1 87.94 12 LEU B CA 1
ATOM 1134 C C . LEU B 1 12 ? 7.188 -7.875 -17.469 1 87.94 12 LEU B C 1
ATOM 1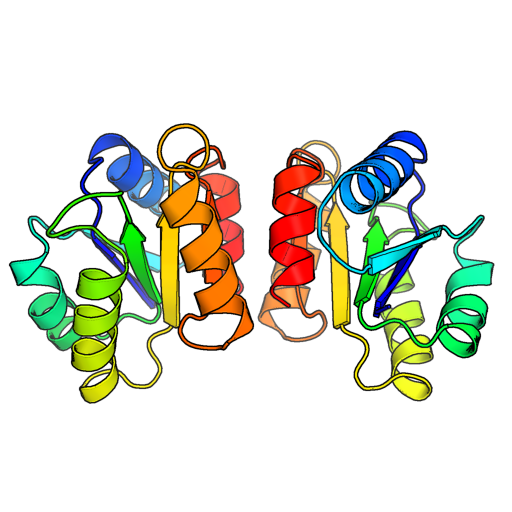136 O O . LEU B 1 12 ? 8.203 -7.301 -17.078 1 87.94 12 LEU B O 1
ATOM 1140 N N . PHE B 1 13 ? 6.07 -7.906 -16.891 1 88.81 13 PHE B N 1
ATOM 1141 C CA . PHE B 1 13 ? 5.965 -7.203 -15.617 1 88.81 13 PHE B CA 1
ATOM 1142 C C . PHE B 1 13 ? 6.781 -7.914 -14.539 1 88.81 13 PHE B C 1
ATOM 1144 O O . PHE B 1 13 ? 7.504 -7.27 -13.781 1 88.81 13 PHE B O 1
ATOM 1151 N N . ALA B 1 14 ? 6.684 -9.203 -14.484 1 90.31 14 ALA B N 1
ATOM 1152 C CA . ALA B 1 14 ? 7.465 -10 -13.531 1 90.31 14 ALA B CA 1
ATOM 1153 C C . ALA B 1 14 ? 8.961 -9.742 -13.711 1 90.31 14 ALA B C 1
ATOM 1155 O O . ALA B 1 14 ? 9.688 -9.586 -12.734 1 90.31 14 ALA B O 1
ATOM 1156 N N . ASP B 1 15 ? 9.391 -9.633 -14.914 1 91.12 15 ASP B N 1
ATOM 1157 C CA . ASP B 1 15 ? 10.797 -9.367 -15.219 1 91.12 15 ASP B CA 1
ATOM 1158 C C . ASP B 1 15 ? 11.195 -7.965 -14.758 1 91.12 15 ASP B C 1
ATOM 1160 O O . ASP B 1 15 ? 12.32 -7.754 -14.297 1 91.12 15 ASP B O 1
ATOM 1164 N N . SER B 1 16 ? 10.289 -7.062 -14.961 1 91.5 16 SER B N 1
ATOM 1165 C CA . SER B 1 16 ? 10.555 -5.691 -14.531 1 91.5 16 SER B CA 1
ATOM 1166 C C . SER B 1 16 ? 10.766 -5.617 -13.023 1 91.5 16 SER B C 1
ATOM 1168 O O . SER B 1 16 ? 11.641 -4.895 -12.539 1 91.5 16 SER B O 1
ATOM 1170 N N . ILE B 1 17 ? 9.938 -6.371 -12.312 1 91.94 17 ILE B N 1
ATOM 1171 C CA . ILE B 1 17 ? 10.086 -6.434 -10.867 1 91.94 17 ILE B CA 1
ATOM 1172 C C . ILE B 1 17 ? 11.445 -7.016 -10.508 1 91.94 17 ILE B C 1
ATOM 1174 O O . ILE B 1 17 ? 12.188 -6.438 -9.711 1 91.94 17 ILE B O 1
ATOM 1178 N N . ALA B 1 18 ? 11.781 -8.109 -11.086 1 92.69 18 ALA B N 1
ATOM 1179 C CA . ALA B 1 18 ? 13.055 -8.766 -10.812 1 92.69 18 ALA B CA 1
ATOM 1180 C C . ALA B 1 18 ? 14.227 -7.84 -11.125 1 92.69 18 ALA B C 1
ATOM 1182 O O . ALA B 1 18 ? 15.164 -7.727 -10.328 1 92.69 18 ALA B O 1
ATOM 1183 N N . THR B 1 19 ? 14.172 -7.207 -12.227 1 94.19 19 THR B N 1
ATOM 1184 C CA . THR B 1 19 ? 15.219 -6.289 -12.656 1 94.19 19 THR B CA 1
ATOM 1185 C C . THR B 1 19 ? 15.336 -5.109 -11.695 1 94.19 19 THR B C 1
ATOM 1187 O O . THR B 1 19 ? 16.438 -4.688 -11.352 1 94.19 19 THR B O 1
ATOM 1190 N N . ALA B 1 20 ? 14.164 -4.578 -11.281 1 92.31 20 ALA B N 1
ATOM 1191 C CA . ALA B 1 20 ? 14.156 -3.447 -10.359 1 92.31 20 ALA B CA 1
ATOM 1192 C C . ALA B 1 20 ? 14.852 -3.801 -9.047 1 92.31 20 ALA B C 1
ATOM 1194 O O . ALA B 1 20 ? 15.664 -3.02 -8.539 1 92.31 20 ALA B O 1
ATOM 1195 N N . PHE B 1 21 ? 14.57 -4.98 -8.492 1 94.25 21 PHE B N 1
ATOM 1196 C CA . PHE B 1 21 ? 15.203 -5.398 -7.25 1 94.25 21 PHE B CA 1
ATOM 1197 C C . PHE B 1 21 ? 16.703 -5.625 -7.449 1 94.25 21 PHE B C 1
ATOM 1199 O O . PHE B 1 21 ? 17.5 -5.266 -6.59 1 94.25 21 PHE B O 1
ATOM 1206 N N . ARG B 1 22 ? 17.031 -6.188 -8.602 1 92.81 22 ARG B N 1
ATOM 1207 C CA . ARG B 1 22 ? 18.438 -6.453 -8.898 1 92.81 22 ARG B CA 1
ATOM 1208 C C . ARG B 1 22 ? 19.234 -5.156 -8.961 1 92.81 22 ARG B C 1
ATOM 1210 O O . ARG B 1 22 ? 20.406 -5.117 -8.555 1 92.81 22 ARG B O 1
ATOM 1217 N N . ASN B 1 23 ? 18.688 -4.148 -9.438 1 92.69 23 ASN B N 1
ATOM 1218 C CA . ASN B 1 23 ? 19.359 -2.869 -9.641 1 92.69 23 ASN B CA 1
ATOM 1219 C C . ASN B 1 23 ? 19.25 -1.98 -8.406 1 92.69 23 ASN B C 1
ATOM 1221 O O . ASN B 1 23 ? 19.641 -0.816 -8.438 1 92.69 23 ASN B O 1
ATOM 1225 N N . SER B 1 24 ? 18.625 -2.445 -7.383 1 91.44 24 SER B N 1
ATOM 1226 C CA . SER B 1 24 ? 18.438 -1.675 -6.16 1 91.44 24 SER B CA 1
ATOM 1227 C C . SER B 1 24 ? 19.453 -2.08 -5.094 1 91.44 24 SER B C 1
ATOM 1229 O O . SER B 1 24 ? 20.281 -2.963 -5.32 1 91.44 24 SER B O 1
ATOM 1231 N N . ASP B 1 25 ? 19.438 -1.381 -3.996 1 89.44 25 ASP B N 1
ATOM 1232 C CA . ASP B 1 25 ? 20.312 -1.706 -2.867 1 89.44 25 ASP B CA 1
ATOM 1233 C C . ASP B 1 25 ? 19.609 -2.67 -1.906 1 89.44 25 ASP B C 1
ATOM 1235 O O . ASP B 1 25 ? 20.141 -2.963 -0.829 1 89.44 25 ASP B O 1
ATOM 1239 N N . TYR B 1 26 ? 18.453 -3.115 -2.363 1 91.69 26 TYR B N 1
ATOM 1240 C CA . TYR B 1 26 ? 17.75 -4.059 -1.502 1 91.69 26 TYR B CA 1
ATOM 1241 C C . TYR B 1 26 ? 18.359 -5.449 -1.597 1 91.69 26 TYR B C 1
ATOM 1243 O O . TYR B 1 26 ? 18.688 -5.922 -2.691 1 91.69 26 TYR B O 1
ATOM 1251 N N . GLU B 1 27 ? 18.578 -6.078 -0.479 1 93.19 27 GLU B N 1
ATOM 1252 C CA . GLU B 1 27 ? 19.078 -7.449 -0.429 1 93.19 27 GLU B CA 1
ATOM 1253 C C . GLU B 1 27 ? 17.938 -8.461 -0.585 1 93.19 27 GLU B C 1
ATOM 1255 O O . GLU B 1 27 ? 17.672 -9.242 0.328 1 93.19 27 GLU B O 1
ATOM 1260 N N . ILE B 1 28 ? 17.359 -8.453 -1.765 1 95 28 ILE B N 1
ATOM 1261 C CA . ILE B 1 28 ? 16.203 -9.297 -2.059 1 95 28 ILE B CA 1
ATOM 1262 C C . ILE B 1 28 ? 16.438 -10.055 -3.359 1 95 28 ILE B C 1
ATOM 1264 O O . ILE B 1 28 ? 16.891 -9.477 -4.352 1 95 28 ILE B O 1
ATOM 1268 N N . ASP B 1 29 ? 16.234 -11.336 -3.344 1 95.75 29 ASP B N 1
ATOM 1269 C CA . ASP B 1 29 ? 16.25 -12.188 -4.527 1 95.75 29 ASP B CA 1
ATOM 1270 C C . ASP B 1 29 ? 14.844 -12.531 -4.992 1 95.75 29 ASP B C 1
ATOM 1272 O O . ASP B 1 29 ? 13.984 -12.883 -4.18 1 95.75 29 ASP B O 1
ATOM 1276 N N . VAL B 1 30 ? 14.617 -12.414 -6.285 1 96.56 30 VAL B N 1
ATOM 1277 C CA . VAL B 1 30 ? 13.297 -12.641 -6.855 1 96.56 30 VAL B CA 1
ATOM 1278 C C . VAL B 1 30 ? 13.281 -13.977 -7.602 1 96.56 30 VAL B C 1
ATOM 1280 O O . VAL B 1 30 ? 14.094 -14.195 -8.5 1 96.56 30 VAL B O 1
ATOM 1283 N N . ILE B 1 31 ? 12.367 -14.828 -7.219 1 96.31 31 ILE B N 1
ATOM 1284 C CA . ILE B 1 31 ? 12.172 -16.109 -7.887 1 96.31 31 ILE B CA 1
ATOM 1285 C C . ILE B 1 31 ? 10.852 -16.094 -8.656 1 96.31 31 ILE B C 1
ATOM 1287 O O . ILE B 1 31 ? 9.781 -15.93 -8.062 1 96.31 31 ILE B O 1
ATOM 1291 N N . ARG B 1 32 ? 10.883 -16.312 -9.906 1 94.75 32 ARG B N 1
ATOM 1292 C CA . ARG B 1 32 ? 9.68 -16.328 -10.734 1 94.75 32 ARG B CA 1
ATOM 1293 C C . ARG B 1 32 ? 9.195 -17.75 -10.977 1 94.75 32 ARG B C 1
ATOM 1295 O O . ARG B 1 32 ? 10 -18.641 -11.234 1 94.75 32 ARG B O 1
ATOM 1302 N N . THR B 1 33 ? 7.945 -17.844 -10.883 1 94.62 33 THR B N 1
ATOM 1303 C CA . THR B 1 33 ? 7.383 -19.156 -11.211 1 94.62 33 THR B CA 1
ATOM 1304 C C . THR B 1 33 ? 7.18 -19.281 -12.719 1 94.62 33 THR B C 1
ATOM 1306 O O . THR B 1 33 ? 7.004 -18.281 -13.422 1 94.62 33 THR B O 1
ATOM 1309 N N . GLU B 1 34 ? 7.18 -20.516 -13.227 1 89.75 34 GLU B N 1
ATOM 1310 C CA . GLU B 1 34 ? 6.836 -20.781 -14.617 1 89.75 34 GLU B CA 1
ATOM 1311 C C . GLU B 1 34 ? 5.332 -20.969 -14.789 1 89.75 34 GLU B C 1
ATOM 1313 O O . GLU B 1 34 ? 4.777 -20.656 -15.844 1 89.75 34 GLU B O 1
ATOM 1318 N N . SER B 1 35 ? 4.719 -21.531 -13.781 1 89.88 35 SER B N 1
ATOM 1319 C CA . SER B 1 35 ? 3.271 -21.719 -13.727 1 89.88 35 SER B CA 1
ATOM 1320 C C . SER B 1 35 ? 2.768 -21.719 -12.289 1 89.88 35 SER B C 1
ATOM 1322 O O . SER B 1 35 ? 3.539 -21.969 -11.352 1 89.88 35 SER B O 1
ATOM 1324 N N . PRO B 1 36 ? 1.445 -21.516 -12.133 1 90.38 36 PRO B N 1
ATOM 1325 C CA . PRO B 1 36 ? 0.89 -21.547 -10.781 1 90.38 36 PRO B CA 1
ATOM 1326 C C . PRO B 1 36 ? 1.104 -22.891 -10.086 1 90.38 36 PRO B C 1
ATOM 1328 O O . PRO B 1 36 ? 1.082 -22.953 -8.852 1 90.38 36 PRO B O 1
ATOM 1331 N N . LYS B 1 37 ? 1.314 -23.922 -10.812 1 92.12 37 LYS B N 1
ATOM 1332 C CA . LYS B 1 37 ? 1.503 -25.25 -10.25 1 92.12 37 LYS B CA 1
ATOM 1333 C C . LYS B 1 37 ? 2.816 -25.344 -9.477 1 92.12 37 LYS B C 1
ATOM 1335 O O . LYS B 1 37 ? 2.986 -26.219 -8.633 1 92.12 37 LYS B O 1
ATOM 1340 N N . ASP B 1 38 ? 3.727 -24.438 -9.75 1 95.44 38 ASP B N 1
ATOM 1341 C CA . ASP B 1 38 ? 5.055 -24.469 -9.148 1 95.44 38 ASP B CA 1
ATOM 1342 C C . ASP B 1 38 ? 5.105 -23.625 -7.875 1 95.44 38 ASP B C 1
ATOM 1344 O O . ASP B 1 38 ? 6.078 -23.672 -7.125 1 95.44 38 ASP B O 1
ATOM 1348 N N . THR B 1 39 ? 4.113 -22.828 -7.617 1 97.25 39 THR B N 1
ATOM 1349 C CA . THR B 1 39 ? 4.152 -21.797 -6.598 1 97.25 39 THR B CA 1
ATOM 1350 C C . THR B 1 39 ? 4.379 -22.391 -5.215 1 97.25 39 THR B C 1
ATOM 1352 O O . THR B 1 39 ? 5.285 -21.984 -4.488 1 97.25 39 THR B O 1
ATOM 1355 N N . VAL B 1 40 ? 3.615 -23.438 -4.883 1 97.56 40 VAL B N 1
ATOM 1356 C CA . VAL B 1 40 ? 3.682 -24.031 -3.551 1 97.56 40 VAL B CA 1
ATOM 1357 C C . VAL B 1 40 ? 5.059 -24.656 -3.332 1 97.56 40 VAL B C 1
ATOM 1359 O O . VAL B 1 40 ? 5.68 -24.453 -2.289 1 97.56 40 VAL B O 1
ATOM 1362 N N . GLU B 1 41 ? 5.496 -25.375 -4.289 1 97.25 41 GLU B N 1
ATOM 1363 C CA . GLU B 1 41 ? 6.801 -26.031 -4.191 1 97.25 41 GLU B CA 1
ATOM 1364 C C . GLU B 1 41 ? 7.914 -25 -4.004 1 97.25 41 GLU B C 1
ATOM 1366 O O . GLU B 1 41 ? 8.789 -25.188 -3.158 1 97.25 41 GLU B O 1
ATOM 1371 N N . LEU B 1 42 ? 7.918 -23.938 -4.816 1 97.69 42 LEU B N 1
ATOM 1372 C CA . LEU B 1 42 ? 8.953 -22.922 -4.727 1 97.69 42 LEU B CA 1
ATOM 1373 C C . LEU B 1 42 ? 8.906 -22.219 -3.369 1 97.69 42 LEU B C 1
ATOM 1375 O O . LEU B 1 42 ? 9.945 -21.906 -2.787 1 97.69 42 LEU B O 1
ATOM 1379 N N . CYS B 1 43 ? 7.688 -21.969 -2.863 1 98.12 43 CYS B N 1
ATOM 1380 C CA . CYS B 1 43 ? 7.559 -21.344 -1.55 1 98.12 43 CYS B CA 1
ATOM 1381 C C . CYS B 1 43 ? 8.078 -22.266 -0.455 1 98.12 43 CYS B C 1
ATOM 1383 O O . CYS B 1 43 ? 8.641 -21.797 0.537 1 98.12 43 CYS B O 1
ATOM 1385 N N . GLN B 1 44 ? 7.844 -23.547 -0.677 1 97.12 44 GLN B N 1
ATOM 1386 C CA . GLN B 1 44 ? 8.359 -24.516 0.285 1 97.12 44 GLN B CA 1
ATOM 1387 C C . GLN B 1 44 ? 9.883 -24.516 0.293 1 97.12 44 GLN B C 1
ATOM 1389 O O . GLN B 1 44 ? 10.508 -24.609 1.354 1 97.12 44 GLN B O 1
ATOM 1394 N N . VAL B 1 45 ? 10.477 -24.438 -0.783 1 97.44 45 VAL B N 1
ATOM 1395 C CA . VAL B 1 45 ? 11.922 -24.531 -0.944 1 97.44 45 VAL B CA 1
ATOM 1396 C C . VAL B 1 45 ? 12.578 -23.234 -0.475 1 97.44 45 VAL B C 1
ATOM 1398 O O . VAL B 1 45 ? 13.555 -23.266 0.279 1 97.44 45 VAL B O 1
ATOM 1401 N N . TYR B 1 46 ? 12.008 -22.094 -0.825 1 97.69 46 TYR B N 1
ATOM 1402 C CA . TYR B 1 46 ? 12.727 -20.828 -0.666 1 97.69 46 TYR B CA 1
ATOM 1403 C C . TYR B 1 46 ? 12.258 -20.094 0.581 1 97.69 46 TYR B C 1
ATOM 1405 O O . TYR B 1 46 ? 12.938 -19.188 1.061 1 97.69 46 TYR B O 1
ATOM 1413 N N . LYS B 1 47 ? 11.016 -20.422 1.04 1 97.56 47 LYS B N 1
ATOM 1414 C CA . LYS B 1 47 ? 10.453 -19.797 2.232 1 97.56 47 LYS B CA 1
ATOM 1415 C C . LYS B 1 47 ? 10.484 -18.266 2.115 1 97.56 47 LYS B C 1
ATOM 1417 O O . LYS B 1 47 ? 11.062 -17.594 2.965 1 97.56 47 LYS B O 1
ATOM 1422 N N . PRO B 1 48 ? 9.828 -17.812 1.104 1 98.19 48 PRO B N 1
ATOM 1423 C CA . PRO B 1 48 ? 9.883 -16.375 0.854 1 98.19 48 PRO B CA 1
ATOM 1424 C C . PRO B 1 48 ? 9.242 -15.547 1.969 1 98.19 48 PRO B C 1
ATOM 1426 O O . PRO B 1 48 ? 8.367 -16.047 2.684 1 98.19 48 PRO B O 1
ATOM 1429 N N . PHE B 1 49 ? 9.719 -14.344 2.043 1 97.12 49 PHE B N 1
ATOM 1430 C CA . PHE B 1 49 ? 9.047 -13.469 2.994 1 97.12 49 PHE B CA 1
ATOM 1431 C C . PHE B 1 49 ? 7.801 -12.852 2.375 1 97.12 49 PHE B C 1
ATOM 1433 O O . PHE B 1 49 ? 6.902 -12.406 3.092 1 97.12 49 PHE B O 1
ATOM 1440 N N . VAL B 1 50 ? 7.773 -12.828 1.019 1 98.31 50 VAL B N 1
ATOM 1441 C CA . VAL B 1 50 ? 6.574 -12.352 0.343 1 98.31 50 VAL B CA 1
ATOM 1442 C C . VAL B 1 50 ? 6.289 -13.219 -0.883 1 98.31 50 VAL B C 1
ATOM 1444 O O . VAL B 1 50 ? 7.207 -13.562 -1.632 1 98.31 50 VAL B O 1
ATOM 1447 N N . LEU B 1 51 ? 5.109 -13.539 -1.11 1 98.56 51 LEU B N 1
ATOM 1448 C CA . LEU B 1 51 ? 4.582 -14.117 -2.344 1 98.56 51 LEU B CA 1
ATOM 1449 C C . LEU B 1 51 ? 3.701 -13.117 -3.08 1 98.56 51 LEU B C 1
ATOM 1451 O O . LEU B 1 51 ? 2.697 -12.648 -2.535 1 98.56 51 LEU B O 1
ATOM 1455 N N . ILE B 1 52 ? 4.113 -12.781 -4.309 1 98.06 52 ILE B N 1
ATOM 1456 C CA . ILE B 1 52 ? 3.363 -11.867 -5.156 1 98.06 52 ILE B CA 1
ATOM 1457 C C . ILE B 1 52 ? 2.662 -12.641 -6.27 1 98.06 52 ILE B C 1
ATOM 1459 O O . ILE B 1 52 ? 3.309 -13.367 -7.031 1 98.06 52 ILE B O 1
ATOM 1463 N N . MET B 1 53 ? 1.359 -12.414 -6.379 1 97.75 53 MET B N 1
ATOM 1464 C CA . MET B 1 53 ? 0.617 -13.133 -7.41 1 97.75 53 MET B CA 1
ATOM 1465 C C . MET B 1 53 ? -0.238 -12.172 -8.234 1 97.75 53 MET B C 1
ATOM 1467 O O . MET B 1 53 ? -0.825 -11.234 -7.691 1 97.75 53 MET B O 1
ATOM 1471 N N . GLU B 1 54 ? -0.321 -12.445 -9.492 1 97.25 54 GLU B N 1
ATOM 1472 C CA . GLU B 1 54 ? -1.232 -11.711 -10.359 1 97.25 54 GLU B CA 1
ATOM 1473 C C . GLU B 1 54 ? -2.637 -12.305 -10.32 1 97.25 54 GLU B C 1
ATOM 1475 O O . GLU B 1 54 ? -2.799 -13.531 -10.289 1 97.25 54 GLU B O 1
ATOM 1480 N N . VAL B 1 55 ? -3.613 -11.461 -10.32 1 97.38 55 VAL B N 1
ATOM 1481 C CA . VAL B 1 55 ? -5.008 -11.898 -10.352 1 97.38 55 VAL B CA 1
ATOM 1482 C C . VAL B 1 55 ? -5.672 -11.398 -11.633 1 97.38 55 VAL B C 1
ATOM 1484 O O . VAL B 1 55 ? -5.504 -10.234 -12.016 1 97.38 55 VAL B O 1
ATOM 1487 N N . THR B 1 56 ? -6.371 -12.258 -12.281 1 94.12 56 THR B N 1
ATOM 1488 C CA . THR B 1 56 ? -7.223 -11.906 -13.414 1 94.12 56 THR B CA 1
ATOM 1489 C C . THR B 1 56 ? -8.648 -12.406 -13.188 1 94.12 56 THR B C 1
ATOM 1491 O O . THR B 1 56 ? -8.977 -12.906 -12.109 1 94.12 56 THR B O 1
ATOM 1494 N N . GLY B 1 57 ? -9.5 -12.18 -14.219 1 90.69 57 GLY B N 1
ATOM 1495 C CA . GLY B 1 57 ? -10.906 -12.523 -14.086 1 90.69 57 GLY B CA 1
ATOM 1496 C C . GLY B 1 57 ? -11.195 -13.977 -14.406 1 90.69 57 GLY B C 1
ATOM 1497 O O . GLY B 1 57 ? -12.344 -14.422 -14.328 1 90.69 57 GLY B O 1
ATOM 1498 N N . TYR B 1 58 ? -10.156 -14.758 -14.719 1 90.44 58 TYR B N 1
ATOM 1499 C CA . TYR B 1 58 ? -10.453 -16.109 -15.195 1 90.44 58 TYR B CA 1
ATOM 1500 C C . TYR B 1 58 ? -9.547 -17.141 -14.531 1 90.44 58 TYR B C 1
ATOM 1502 O O . TYR B 1 58 ? -8.469 -16.797 -14.039 1 90.44 58 TYR B O 1
ATOM 1510 N N . ILE B 1 59 ? -9.977 -18.438 -14.5 1 89.69 59 ILE B N 1
ATOM 1511 C CA . ILE B 1 59 ? -9.227 -19.562 -13.961 1 89.69 59 ILE B CA 1
ATOM 1512 C C . ILE B 1 59 ? -8.016 -19.844 -14.836 1 89.69 59 ILE B C 1
ATOM 1514 O O . ILE B 1 59 ? -8.109 -19.797 -16.062 1 89.69 59 ILE B O 1
ATOM 1518 N N . PRO B 1 60 ? -6.965 -20.125 -14.289 1 92 60 PRO B N 1
ATOM 1519 C CA . PRO B 1 60 ? -6.699 -20.438 -12.883 1 92 60 PRO B CA 1
ATOM 1520 C C . PRO B 1 60 ? -6.156 -19.25 -12.109 1 92 60 PRO B C 1
ATOM 1522 O O . PRO B 1 60 ? -5.586 -19.406 -11.023 1 92 60 PRO B O 1
ATOM 1525 N N . TRP B 1 61 ? -6.316 -18 -12.672 1 93.81 61 TRP B N 1
ATOM 1526 C CA . TRP B 1 61 ? -5.625 -16.844 -12.086 1 93.81 61 TRP B CA 1
ATOM 1527 C C . TRP B 1 61 ? -6.602 -15.953 -11.336 1 93.81 61 TRP B C 1
ATOM 1529 O O . TRP B 1 61 ? -6.227 -14.875 -10.867 1 93.81 61 TRP B O 1
ATOM 1539 N N . ASN B 1 62 ? -7.797 -16.453 -11.188 1 96.75 62 ASN B N 1
ATOM 1540 C CA . ASN B 1 62 ? -8.758 -15.602 -10.484 1 96.75 62 ASN B CA 1
ATOM 1541 C C . ASN B 1 62 ? -8.516 -15.609 -8.977 1 96.75 62 ASN B C 1
ATOM 1543 O O . ASN B 1 62 ? -7.711 -16.391 -8.477 1 96.75 62 ASN B O 1
ATOM 1547 N N . LEU B 1 63 ? -9.219 -14.773 -8.219 1 97.75 63 LEU B N 1
ATOM 1548 C CA . LEU B 1 63 ? -8.961 -14.562 -6.797 1 97.75 63 LEU B CA 1
ATOM 1549 C C . LEU B 1 63 ? -9.195 -15.844 -6.004 1 97.75 63 LEU B C 1
ATOM 1551 O O . LEU B 1 63 ? -8.414 -16.188 -5.117 1 97.75 63 LEU B O 1
ATOM 1555 N N . CYS B 1 64 ? -10.25 -16.531 -6.336 1 97.69 64 CYS B N 1
ATOM 1556 C CA . CYS B 1 64 ? -10.578 -17.766 -5.617 1 97.69 64 CYS B CA 1
ATOM 1557 C C . CYS B 1 64 ? -9.414 -18.75 -5.672 1 97.69 64 CYS B C 1
ATOM 1559 O O . CYS B 1 64 ? -9.023 -19.312 -4.648 1 97.69 64 CYS B O 1
ATOM 1561 N N . GLU B 1 65 ? -8.867 -18.953 -6.805 1 97.12 65 GLU B N 1
ATOM 1562 C CA . GLU B 1 65 ? -7.746 -19.875 -6.977 1 97.12 65 GLU B CA 1
ATOM 1563 C C . GLU B 1 65 ? -6.496 -19.375 -6.262 1 97.12 65 GLU B C 1
ATOM 1565 O O . GLU B 1 65 ? -5.746 -20.156 -5.672 1 97.12 65 GLU B O 1
ATOM 1570 N N . ARG B 1 66 ? -6.25 -18.047 -6.301 1 98.12 66 ARG B N 1
ATOM 1571 C CA . ARG B 1 66 ? -5.102 -17.469 -5.617 1 98.12 66 ARG B CA 1
ATOM 1572 C C . ARG B 1 66 ? -5.207 -17.672 -4.109 1 98.12 66 ARG B C 1
ATOM 1574 O O . ARG B 1 66 ? -4.207 -17.938 -3.439 1 98.12 66 ARG B O 1
ATOM 1581 N N . LEU B 1 67 ? -6.414 -17.578 -3.576 1 98.25 67 LEU B N 1
ATOM 1582 C CA . LEU B 1 67 ? -6.605 -17.734 -2.139 1 98.25 67 LEU B CA 1
ATOM 1583 C C . LEU B 1 67 ? -6.391 -19.188 -1.726 1 98.25 67 LEU B C 1
ATOM 1585 O O . LEU B 1 67 ? -5.902 -19.469 -0.625 1 98.25 67 LEU B O 1
ATOM 1589 N N . LYS B 1 68 ? -6.758 -20.078 -2.635 1 97.31 68 LYS B N 1
ATOM 1590 C CA . LYS B 1 68 ? -6.445 -21.484 -2.361 1 97.31 68 LYS B CA 1
ATOM 1591 C C . LYS B 1 68 ? -4.938 -21.703 -2.268 1 97.31 68 LYS B C 1
ATOM 1593 O O . LYS B 1 68 ? -4.461 -22.391 -1.363 1 97.31 68 LYS B O 1
ATOM 1598 N N . LEU B 1 69 ? -4.238 -21.156 -3.203 1 97.25 69 LEU B N 1
ATOM 1599 C CA . LEU B 1 69 ? -2.781 -21.25 -3.191 1 97.25 69 LEU B CA 1
ATOM 1600 C C . LEU B 1 69 ? -2.209 -20.625 -1.92 1 97.25 69 LEU B C 1
ATOM 1602 O O . LEU B 1 69 ? -1.309 -21.203 -1.299 1 97.25 69 LEU B O 1
ATOM 1606 N N . ARG B 1 70 ? -2.68 -19.484 -1.564 1 98.19 70 ARG B N 1
ATOM 1607 C CA . ARG B 1 70 ? -2.287 -18.812 -0.329 1 98.19 70 ARG B CA 1
ATOM 1608 C C . ARG B 1 70 ? -2.434 -19.734 0.87 1 98.19 70 ARG B C 1
ATOM 1610 O O . ARG B 1 70 ? -1.525 -19.844 1.696 1 98.19 70 ARG B O 1
ATOM 1617 N N . ASP B 1 71 ? -3.584 -20.406 0.955 1 98.19 71 ASP B N 1
ATOM 1618 C CA . ASP B 1 71 ? -3.838 -21.281 2.086 1 98.19 71 ASP B CA 1
ATOM 1619 C C . ASP B 1 71 ? -2.801 -22.406 2.154 1 98.19 71 ASP B C 1
ATOM 1621 O O . ASP B 1 71 ? -2.324 -22.75 3.236 1 98.19 71 ASP B O 1
ATOM 1625 N N . GLU B 1 72 ? -2.512 -22.922 1.043 1 98 72 GLU B N 1
ATOM 1626 C CA . GLU B 1 72 ? -1.514 -23.984 0.989 1 98 72 GLU B CA 1
ATOM 1627 C C . GLU B 1 72 ? -0.137 -23.469 1.403 1 98 72 GLU B C 1
ATOM 1629 O O . GLU B 1 72 ? 0.57 -24.125 2.172 1 98 72 GLU B O 1
ATOM 1634 N N . VAL B 1 73 ? 0.252 -22.312 0.941 1 98.19 73 VAL B N 1
ATOM 1635 C CA . VAL B 1 73 ? 1.553 -21.719 1.238 1 98.19 73 VAL B CA 1
ATOM 1636 C C . VAL B 1 73 ? 1.644 -21.391 2.727 1 98.19 73 VAL B C 1
ATOM 1638 O O . VAL B 1 73 ? 2.668 -21.656 3.365 1 98.19 73 VAL B O 1
ATOM 1641 N N . LYS B 1 74 ? 0.527 -20.906 3.289 1 97.94 74 LYS B N 1
ATOM 1642 C CA . LYS B 1 74 ? 0.513 -20.469 4.684 1 97.94 74 LYS B CA 1
ATOM 1643 C C . LYS B 1 74 ? 0.668 -21.672 5.625 1 97.94 74 LYS B C 1
ATOM 1645 O O . LYS B 1 74 ? 1.146 -21.516 6.754 1 97.94 74 LYS B O 1
ATOM 1650 N N . LYS B 1 75 ? 0.325 -22.812 5.18 1 97.19 75 LYS B N 1
ATOM 1651 C CA . LYS B 1 75 ? 0.54 -24.016 5.977 1 97.19 75 LYS B CA 1
ATOM 1652 C C . LYS B 1 75 ? 2.027 -24.281 6.18 1 97.19 75 LYS B C 1
ATOM 1654 O O . LYS B 1 75 ? 2.441 -24.75 7.246 1 97.19 75 LYS B O 1
ATOM 1659 N N . MET B 1 76 ? 2.82 -23.969 5.211 1 96.06 76 MET B N 1
ATOM 1660 C CA . MET B 1 76 ? 4.246 -24.281 5.246 1 96.06 76 MET B CA 1
ATOM 1661 C C . MET B 1 76 ? 5.062 -23.047 5.629 1 96.06 76 MET B C 1
ATOM 1663 O O . MET B 1 76 ? 6.141 -23.172 6.211 1 96.06 76 MET B O 1
ATOM 1667 N N . CYS B 1 77 ? 4.566 -21.906 5.227 1 97.44 77 CYS B N 1
ATOM 1668 C CA . CYS B 1 77 ? 5.234 -20.625 5.477 1 97.44 77 CYS B CA 1
ATOM 1669 C C . CYS B 1 77 ? 4.277 -19.625 6.109 1 97.44 77 CYS B C 1
ATOM 1671 O O . CYS B 1 77 ? 3.9 -18.641 5.477 1 97.44 77 CYS B O 1
ATOM 1673 N N . PRO B 1 78 ? 3.953 -19.797 7.383 1 97.06 78 PRO B N 1
ATOM 1674 C CA . PRO B 1 78 ? 2.914 -18.984 8.016 1 97.06 78 PRO B CA 1
ATOM 1675 C C . PRO B 1 78 ? 3.271 -17.5 8.055 1 97.06 78 PRO B C 1
ATOM 1677 O O . PRO B 1 78 ? 2.383 -16.641 8.156 1 97.06 78 PRO B O 1
ATOM 1680 N N . HIS B 1 79 ? 4.52 -17.172 7.949 1 96.5 79 HIS B N 1
ATOM 1681 C CA . HIS B 1 79 ? 4.926 -15.773 8.086 1 96.5 79 HIS B CA 1
ATOM 1682 C C . HIS B 1 79 ? 5.059 -15.109 6.723 1 96.5 79 HIS B C 1
ATOM 1684 O O . HIS B 1 79 ? 5.32 -13.906 6.637 1 96.5 79 HIS B O 1
ATOM 1690 N N . CYS B 1 80 ? 4.906 -15.93 5.676 1 98.31 80 CYS B N 1
ATOM 1691 C CA . CYS B 1 80 ? 4.977 -15.367 4.328 1 98.31 80 CYS B CA 1
ATOM 1692 C C . CYS B 1 80 ? 3.854 -14.367 4.098 1 98.31 80 CYS B C 1
ATOM 1694 O O . CYS B 1 80 ? 2.682 -14.672 4.324 1 98.31 80 CYS B O 1
ATOM 1696 N N . LYS B 1 81 ? 4.207 -13.164 3.627 1 98.38 81 LYS B N 1
ATOM 1697 C CA . LYS B 1 81 ? 3.209 -12.148 3.301 1 98.38 81 LYS B CA 1
ATOM 1698 C C . LYS B 1 81 ? 2.656 -12.352 1.893 1 98.38 81 LYS B C 1
ATOM 1700 O O . LYS B 1 81 ? 3.398 -12.703 0.975 1 98.38 81 LYS B O 1
ATOM 1705 N N . ILE B 1 82 ? 1.403 -12.117 1.772 1 98.75 82 ILE B N 1
ATOM 1706 C CA . ILE B 1 82 ? 0.721 -12.344 0.502 1 98.75 82 ILE B CA 1
ATOM 1707 C C . ILE B 1 82 ? 0.352 -11 -0.127 1 98.75 82 ILE B C 1
ATOM 1709 O O . ILE B 1 82 ? -0.351 -10.195 0.485 1 98.75 82 ILE B O 1
ATOM 1713 N N . ALA B 1 83 ? 0.84 -10.719 -1.298 1 98.5 83 ALA B N 1
ATOM 1714 C CA . ALA B 1 83 ? 0.5 -9.531 -2.076 1 98.5 83 ALA B CA 1
ATOM 1715 C C . ALA B 1 83 ? -0.1 -9.914 -3.426 1 98.5 83 ALA B C 1
ATOM 1717 O O . ALA B 1 83 ? 0.404 -10.812 -4.105 1 98.5 83 ALA B O 1
ATOM 1718 N N . LEU B 1 84 ? -1.163 -9.211 -3.805 1 98.31 84 LEU B N 1
ATOM 1719 C CA . LEU B 1 84 ? -1.815 -9.477 -5.082 1 98.31 84 LEU B CA 1
ATOM 1720 C C . LEU B 1 84 ? -1.72 -8.266 -6.004 1 98.31 84 LEU B C 1
ATOM 1722 O O . LEU B 1 84 ? -1.783 -7.125 -5.543 1 98.31 84 LEU B O 1
ATOM 1726 N N . ILE B 1 85 ? -1.558 -8.531 -7.297 1 97.38 85 ILE B N 1
ATOM 1727 C CA . ILE B 1 85 ? -1.536 -7.488 -8.32 1 97.38 85 ILE B CA 1
ATOM 1728 C C . ILE B 1 85 ? -2.676 -7.711 -9.305 1 97.38 85 ILE B C 1
ATOM 1730 O O . ILE B 1 85 ? -2.918 -8.836 -9.742 1 97.38 85 ILE B O 1
ATOM 1734 N N . VAL B 1 86 ? -3.35 -6.629 -9.656 1 96.69 86 VAL B N 1
ATOM 1735 C CA . VAL B 1 86 ? -4.461 -6.723 -10.594 1 96.69 86 VAL B CA 1
ATOM 1736 C C . VAL B 1 86 ? -4.449 -5.512 -11.531 1 96.69 86 VAL B C 1
ATOM 1738 O O . VAL B 1 86 ? -4.051 -4.418 -11.133 1 96.69 86 VAL B O 1
ATOM 1741 N N . ASP B 1 87 ? -4.789 -5.691 -12.727 1 93.94 87 ASP B N 1
ATOM 1742 C CA . ASP B 1 87 ? -5.059 -4.578 -13.633 1 93.94 87 ASP B CA 1
ATOM 1743 C C . ASP B 1 87 ? -6.473 -4.039 -13.43 1 93.94 87 ASP B C 1
ATOM 1745 O O . ASP B 1 87 ? -7.434 -4.586 -13.969 1 93.94 87 ASP B O 1
ATOM 1749 N N . SER B 1 88 ? -6.566 -2.949 -12.766 1 92.44 88 SER B N 1
ATOM 1750 C CA . SER B 1 88 ? -7.871 -2.414 -12.383 1 92.44 88 SER B CA 1
ATOM 1751 C C . SER B 1 88 ? -8.609 -1.844 -13.594 1 92.44 88 SER B C 1
ATOM 1753 O O . SER B 1 88 ? -9.82 -1.607 -13.531 1 92.44 88 SER B O 1
ATOM 1755 N N . ASN B 1 89 ? -7.906 -1.573 -14.711 1 90.62 89 ASN B N 1
ATOM 1756 C CA . ASN B 1 89 ? -8.539 -1.049 -15.914 1 90.62 89 ASN B CA 1
ATOM 1757 C C . ASN B 1 89 ? -9.297 -2.139 -16.672 1 90.62 89 ASN B C 1
ATOM 1759 O O . ASN B 1 89 ? -10.383 -1.897 -17.203 1 90.62 89 ASN B O 1
ATOM 1763 N N . THR B 1 90 ? -8.75 -3.316 -16.719 1 92.12 90 THR B N 1
ATOM 1764 C CA . THR B 1 90 ? -9.32 -4.398 -17.5 1 92.12 90 THR B CA 1
ATOM 1765 C C . THR B 1 90 ? -10.07 -5.387 -16.609 1 92.12 90 THR B C 1
ATOM 1767 O O . THR B 1 90 ? -10.984 -6.078 -17.078 1 92.12 90 THR B O 1
ATOM 1770 N N . GLU B 1 91 ? -9.648 -5.488 -15.367 1 93.38 91 GLU B N 1
ATOM 1771 C CA . GLU B 1 91 ? -10.234 -6.43 -14.422 1 93.38 91 GLU B CA 1
ATOM 1772 C C . GLU B 1 91 ? -10.922 -5.699 -13.273 1 93.38 91 GLU B C 1
ATOM 1774 O O . GLU B 1 91 ? -10.531 -5.852 -12.109 1 93.38 91 GLU B O 1
ATOM 1779 N N . ARG B 1 92 ? -12.039 -4.984 -13.469 1 93.31 92 ARG B N 1
ATOM 1780 C CA . ARG B 1 92 ? -12.688 -4.105 -12.5 1 93.31 92 ARG B CA 1
ATOM 1781 C C . ARG B 1 92 ? -13.273 -4.906 -11.336 1 93.31 92 ARG B C 1
ATOM 1783 O O . ARG B 1 92 ? -13.094 -4.543 -10.172 1 93.31 92 ARG B O 1
ATOM 1790 N N . GLN B 1 93 ? -13.938 -6.035 -11.695 1 95.56 93 GLN B N 1
ATOM 1791 C CA . GLN B 1 93 ? -14.547 -6.855 -10.656 1 95.56 93 GLN B CA 1
ATOM 1792 C C . GLN B 1 93 ? -13.477 -7.496 -9.766 1 95.56 93 GLN B C 1
ATOM 1794 O O . GLN B 1 93 ? -13.609 -7.504 -8.539 1 95.56 93 GLN B O 1
ATOM 1799 N N . ALA B 1 94 ? -12.445 -7.977 -10.359 1 95.94 94 ALA B N 1
ATOM 1800 C CA . ALA B 1 94 ? -11.352 -8.562 -9.594 1 95.94 94 ALA B CA 1
ATOM 1801 C C . ALA B 1 94 ? -10.711 -7.523 -8.672 1 95.94 94 ALA B C 1
ATOM 1803 O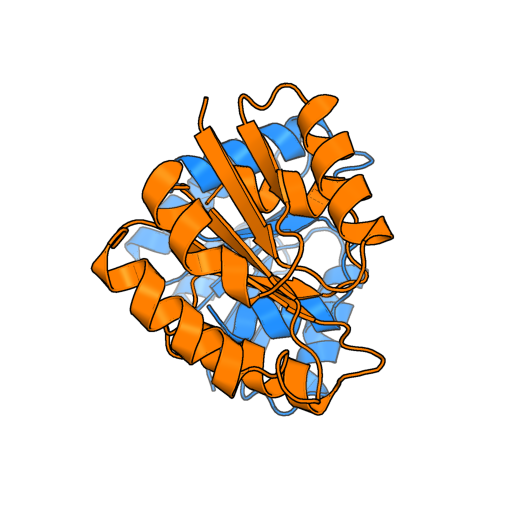 O . ALA B 1 94 ? -10.32 -7.844 -7.543 1 95.94 94 ALA B O 1
ATOM 1804 N N . ALA B 1 95 ? -10.617 -6.266 -9.117 1 95.94 95 ALA B N 1
ATOM 1805 C CA . ALA B 1 95 ? -10.047 -5.188 -8.312 1 95.94 95 ALA B CA 1
ATOM 1806 C C . AL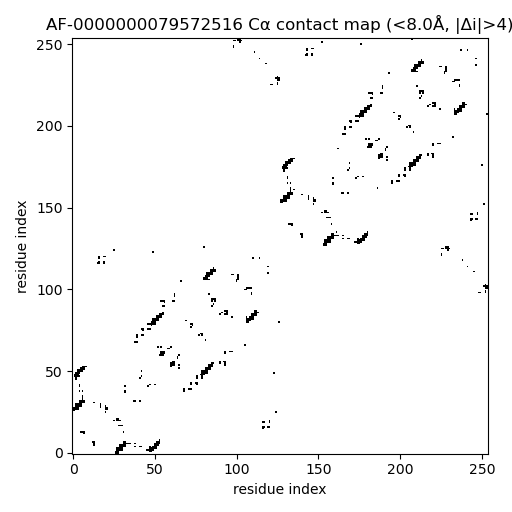A B 1 95 ? -10.875 -4.941 -7.055 1 95.94 95 ALA B C 1
ATOM 1808 O O . ALA B 1 95 ? -10.328 -4.77 -5.965 1 95.94 95 ALA B O 1
ATOM 1809 N N . ILE B 1 96 ? -12.148 -4.973 -7.184 1 95.62 96 ILE B N 1
ATOM 1810 C CA . ILE B 1 96 ? -13.047 -4.789 -6.051 1 95.62 96 ILE B CA 1
ATOM 1811 C C . ILE B 1 96 ? -12.883 -5.941 -5.066 1 95.62 96 ILE B C 1
ATOM 1813 O O . ILE B 1 96 ? -12.773 -5.723 -3.857 1 95.62 96 ILE B O 1
ATOM 1817 N N . GLU B 1 97 ? -12.812 -7.121 -5.562 1 96.75 97 GLU B N 1
ATOM 1818 C CA . GLU B 1 97 ? -12.719 -8.312 -4.723 1 96.75 97 GLU B CA 1
ATOM 1819 C C . GLU B 1 97 ? -11.398 -8.352 -3.963 1 96.75 97 GLU B C 1
ATOM 1821 O O . GLU B 1 97 ? -11.352 -8.766 -2.803 1 96.75 97 GLU B O 1
ATOM 1826 N N . ILE B 1 98 ? -10.344 -7.953 -4.582 1 97.81 98 ILE B N 1
ATOM 1827 C CA . ILE B 1 98 ? -9.023 -7.977 -3.949 1 97.81 98 ILE B CA 1
ATOM 1828 C C . ILE B 1 98 ? -8.969 -6.934 -2.836 1 97.81 98 ILE B C 1
ATOM 1830 O O . ILE B 1 98 ? -8.383 -7.18 -1.778 1 97.81 98 ILE B O 1
ATOM 1834 N N . ARG B 1 99 ? -9.508 -5.77 -3.117 1 96.5 99 ARG B N 1
ATOM 1835 C CA . ARG B 1 99 ? -9.609 -4.738 -2.09 1 96.5 99 ARG B CA 1
ATOM 1836 C C . ARG B 1 99 ? -10.328 -5.27 -0.85 1 96.5 99 ARG B C 1
ATOM 1838 O O . ARG B 1 99 ? -9.859 -5.07 0.274 1 96.5 99 ARG B O 1
ATOM 1845 N N . ASP B 1 100 ? -11.438 -5.973 -1.047 1 96.88 100 ASP B N 1
ATOM 1846 C CA . ASP B 1 100 ? -12.211 -6.539 0.056 1 96.88 100 ASP B CA 1
ATOM 1847 C C . ASP B 1 100 ? -11.422 -7.641 0.765 1 96.88 100 ASP B C 1
ATOM 1849 O O . ASP B 1 100 ? -11.516 -7.789 1.984 1 96.88 100 ASP B O 1
ATOM 1853 N N . ALA B 1 101 ? -10.695 -8.391 0.017 1 97.94 101 ALA B N 1
ATOM 1854 C CA . ALA B 1 101 ? -9.844 -9.422 0.606 1 97.94 101 ALA B CA 1
ATOM 1855 C C . ALA B 1 101 ? -8.797 -8.805 1.532 1 97.94 101 ALA B C 1
ATOM 1857 O O . ALA B 1 101 ? -8.492 -9.352 2.592 1 97.94 101 ALA B O 1
ATOM 1858 N N . LYS B 1 102 ? -8.211 -7.66 1.11 1 98.12 102 LYS B N 1
ATOM 1859 C CA . LYS B 1 102 ? -7.273 -6.93 1.953 1 98.12 102 LYS B CA 1
ATOM 1860 C C . LYS B 1 102 ? -7.961 -6.395 3.207 1 98.12 102 LYS B C 1
ATOM 1862 O O . LYS B 1 102 ? -7.461 -6.57 4.32 1 98.12 102 LYS B O 1
ATOM 1867 N N . LYS B 1 103 ? -9.062 -5.824 3.027 1 95.62 103 LYS B N 1
ATOM 1868 C CA . LYS B 1 103 ? -9.828 -5.238 4.125 1 95.62 103 LYS B CA 1
ATOM 1869 C C . LYS B 1 103 ? -10.172 -6.293 5.176 1 95.62 103 LYS B C 1
ATOM 1871 O O . LYS B 1 103 ? -10.133 -6.016 6.375 1 95.62 103 LYS B O 1
ATOM 1876 N N . ASN B 1 104 ? -10.414 -7.488 4.711 1 96.81 104 ASN B N 1
ATOM 1877 C CA . ASN B 1 104 ? -10.867 -8.562 5.598 1 96.81 104 ASN B CA 1
ATOM 1878 C C . ASN B 1 104 ? -9.688 -9.375 6.129 1 96.81 104 ASN B C 1
ATOM 1880 O O . ASN B 1 104 ? -9.883 -10.344 6.867 1 96.81 104 ASN B O 1
ATOM 1884 N N . GLY B 1 105 ? -8.508 -9.078 5.699 1 96.44 105 GLY B N 1
ATOM 1885 C CA . GLY B 1 105 ? -7.316 -9.672 6.281 1 96.44 105 GLY B CA 1
ATOM 1886 C C . GLY B 1 105 ? -6.906 -10.969 5.613 1 96.44 105 GLY B C 1
ATOM 1887 O O . GLY B 1 105 ? -6.105 -11.727 6.16 1 96.44 105 GLY B O 1
ATOM 1888 N N . PHE B 1 106 ? -7.441 -11.258 4.441 1 97.62 106 PHE B N 1
ATOM 1889 C CA . PHE B 1 106 ? -7.102 -12.492 3.74 1 97.62 106 PHE B CA 1
ATOM 1890 C C . PHE B 1 106 ? -5.762 -12.352 3.025 1 97.62 106 PHE B C 1
ATOM 1892 O O . PHE B 1 106 ? -5.102 -13.352 2.746 1 97.62 106 PHE B O 1
ATOM 1899 N N . ILE B 1 107 ? -5.41 -11.117 2.775 1 98.5 107 ILE B N 1
ATOM 1900 C CA . ILE B 1 107 ? -4.105 -10.844 2.182 1 98.5 107 ILE B CA 1
ATOM 1901 C C . ILE B 1 107 ? -3.447 -9.664 2.898 1 98.5 107 ILE B C 1
ATOM 1903 O O . ILE B 1 107 ? -4.105 -8.945 3.652 1 98.5 107 ILE B O 1
ATOM 1907 N N . ASP B 1 108 ? -2.182 -9.523 2.682 1 98.06 108 ASP B N 1
ATOM 1908 C CA . ASP B 1 108 ? -1.428 -8.5 3.406 1 98.06 108 ASP B CA 1
ATOM 1909 C C . ASP B 1 108 ? -1.414 -7.18 2.641 1 98.06 108 ASP B C 1
ATOM 1911 O O . ASP B 1 108 ? -1.339 -6.109 3.242 1 98.06 108 ASP B O 1
ATOM 1915 N N . GLN B 1 109 ? -1.415 -7.273 1.302 1 98.06 109 GLN B N 1
ATOM 1916 C CA . GLN B 1 109 ? -1.334 -6.078 0.467 1 98.06 109 GLN B CA 1
ATOM 1917 C C . GLN B 1 109 ? -1.849 -6.359 -0.942 1 98.06 109 GLN B C 1
ATOM 1919 O O . GLN B 1 109 ? -1.833 -7.504 -1.399 1 98.06 109 GLN B O 1
ATOM 1924 N N . PHE B 1 110 ? -2.299 -5.301 -1.624 1 98.12 110 PHE B N 1
ATOM 1925 C CA . PHE B 1 110 ? -2.621 -5.395 -3.043 1 98.12 110 PHE B CA 1
ATOM 1926 C C . PHE B 1 110 ? -2.064 -4.199 -3.807 1 98.12 110 PHE B C 1
ATOM 1928 O O . PHE B 1 110 ? -1.834 -3.137 -3.223 1 98.12 110 PHE B O 1
ATOM 1935 N N . PHE B 1 111 ? -1.885 -4.414 -5.137 1 96.69 111 PHE B N 1
ATOM 1936 C CA . PHE B 1 111 ? -1.36 -3.387 -6.027 1 96.69 111 PHE B CA 1
ATOM 1937 C C . PHE B 1 111 ? -2.117 -3.381 -7.352 1 96.69 111 PHE B C 1
ATOM 1939 O O . PHE B 1 111 ? -2.646 -4.41 -7.777 1 96.69 111 PHE B O 1
ATOM 1946 N N . TYR B 1 112 ? -2.121 -2.221 -7.941 1 94.44 112 TYR B N 1
ATOM 1947 C CA . TYR B 1 112 ? -2.604 -2.148 -9.32 1 94.44 112 TYR B CA 1
ATOM 1948 C C . TYR B 1 112 ? -1.452 -2.273 -10.305 1 94.44 112 TYR B C 1
ATOM 1950 O O . TYR B 1 112 ? -0.36 -1.752 -10.07 1 94.44 112 TYR B O 1
ATOM 1958 N N . GLY B 1 113 ? -1.684 -2.93 -11.375 1 90.31 113 GLY B N 1
ATOM 1959 C CA . GLY B 1 113 ? -0.667 -3.219 -12.375 1 90.31 113 GLY B CA 1
ATOM 1960 C C . GLY B 1 113 ? -0.102 -1.973 -13.031 1 90.31 113 GLY B C 1
ATOM 1961 O O . GLY B 1 113 ? 0.939 -2.027 -13.688 1 90.31 113 GLY B O 1
ATOM 1962 N N . SER B 1 114 ? -0.719 -0.803 -12.852 1 87.19 114 SER B N 1
ATOM 1963 C CA . SER B 1 114 ? -0.268 0.448 -13.453 1 87.19 114 SER B CA 1
ATOM 1964 C C . SER B 1 114 ? 0.825 1.102 -12.617 1 87.19 114 SER B C 1
ATOM 1966 O O . SER B 1 114 ? 1.416 2.102 -13.023 1 87.19 114 SER B O 1
ATOM 1968 N N . MET B 1 115 ? 1.132 0.577 -11.523 1 88.81 115 MET B N 1
ATOM 1969 C CA . MET B 1 115 ? 2.16 1.154 -10.664 1 88.81 115 MET B CA 1
ATOM 1970 C C . MET B 1 115 ? 3.553 0.88 -11.219 1 88.81 115 MET B C 1
ATOM 1972 O O . MET B 1 115 ? 3.758 -0.1 -11.938 1 88.81 115 MET B O 1
ATOM 1976 N N . THR B 1 116 ? 4.477 1.741 -10.836 1 88.38 116 THR B N 1
ATOM 1977 C CA . THR B 1 116 ? 5.852 1.521 -11.273 1 88.38 116 THR B CA 1
ATOM 1978 C C . THR B 1 116 ? 6.496 0.385 -10.484 1 88.38 116 THR B C 1
ATOM 1980 O O . THR B 1 116 ? 6.133 0.139 -9.328 1 88.38 116 THR B O 1
ATOM 1983 N N . ALA B 1 117 ? 7.473 -0.224 -11.086 1 88.25 117 ALA B N 1
ATOM 1984 C CA . ALA B 1 117 ? 8.219 -1.284 -10.422 1 88.25 117 ALA B CA 1
ATOM 1985 C C . ALA B 1 117 ? 8.961 -0.749 -9.195 1 88.25 117 ALA B C 1
ATOM 1987 O O . ALA B 1 117 ? 9.062 -1.437 -8.18 1 88.25 117 ALA B O 1
ATOM 1988 N N . GLU B 1 118 ? 9.414 0.47 -9.312 1 88.62 118 GLU B N 1
ATOM 1989 C CA . GLU B 1 118 ? 10.148 1.091 -8.219 1 88.62 118 GLU B CA 1
ATOM 1990 C C . GLU B 1 118 ? 9.266 1.256 -6.984 1 88.62 118 GLU B C 1
ATOM 1992 O O . GLU B 1 118 ? 9.68 0.948 -5.867 1 88.62 118 GLU B O 1
ATOM 1997 N N . TYR B 1 119 ? 8.141 1.735 -7.203 1 92.25 119 TYR B N 1
ATOM 1998 C CA . TYR B 1 119 ? 7.215 1.886 -6.082 1 92.25 119 TYR B CA 1
ATOM 1999 C C . TYR B 1 119 ? 6.859 0.531 -5.48 1 92.25 119 TYR B C 1
ATOM 2001 O O . TYR B 1 119 ? 6.836 0.374 -4.258 1 92.25 119 TYR B O 1
ATOM 2009 N N . LEU B 1 120 ? 6.547 -0.384 -6.387 1 94.44 120 LEU B N 1
ATOM 2010 C CA . LEU B 1 120 ? 6.242 -1.734 -5.926 1 94.44 120 LEU B CA 1
ATOM 2011 C C . LEU B 1 120 ? 7.371 -2.277 -5.055 1 94.44 120 LEU B C 1
ATOM 2013 O O . LEU B 1 120 ? 7.121 -2.814 -3.973 1 94.44 120 LEU B O 1
ATOM 2017 N N . MET B 1 121 ? 8.57 -2.094 -5.461 1 94.81 121 MET B N 1
ATOM 2018 C CA . MET B 1 121 ? 9.742 -2.564 -4.73 1 94.81 121 MET B CA 1
ATOM 2019 C C . MET B 1 121 ? 9.812 -1.925 -3.348 1 94.81 121 MET B C 1
ATOM 2021 O O . MET B 1 121 ? 10.062 -2.609 -2.354 1 94.81 121 MET B O 1
ATOM 2025 N N . ASP B 1 122 ? 9.641 -0.623 -3.295 1 95 122 ASP B N 1
ATOM 2026 C CA . ASP B 1 122 ? 9.703 0.099 -2.027 1 95 122 ASP B CA 1
ATOM 2027 C C . ASP B 1 122 ? 8.633 -0.397 -1.06 1 95 122 ASP B C 1
ATOM 2029 O O . ASP B 1 122 ? 8.883 -0.539 0.138 1 95 122 ASP B O 1
ATOM 2033 N N . GLN B 1 123 ? 7.426 -0.637 -1.563 1 96.38 123 GLN B N 1
ATOM 2034 C CA . GLN B 1 123 ? 6.328 -1.137 -0.745 1 96.38 123 GLN B CA 1
ATOM 2035 C C . GLN B 1 123 ? 6.629 -2.535 -0.213 1 96.38 123 GLN B C 1
ATOM 2037 O O . GLN B 1 123 ? 6.402 -2.818 0.965 1 96.38 123 GLN B O 1
ATOM 2042 N N . ILE B 1 124 ? 7.137 -3.402 -1.065 1 96 124 ILE B N 1
ATOM 2043 C CA . ILE B 1 124 ? 7.445 -4.777 -0.688 1 96 124 ILE B CA 1
ATOM 2044 C C . ILE B 1 124 ? 8.547 -4.785 0.367 1 96 124 ILE B C 1
ATOM 2046 O O . ILE B 1 124 ? 8.445 -5.484 1.378 1 96 124 ILE B O 1
ATOM 2050 N N . TYR B 1 125 ? 9.57 -3.984 0.126 1 94.88 125 TYR B N 1
ATOM 2051 C CA . TYR B 1 125 ? 10.68 -3.906 1.073 1 94.88 125 TYR B CA 1
ATOM 2052 C C . TYR B 1 125 ? 10.188 -3.484 2.453 1 94.88 125 TYR B C 1
ATOM 2054 O O . TYR B 1 125 ? 10.703 -3.947 3.473 1 94.88 125 TYR B O 1
ATOM 2062 N N . ALA B 1 126 ? 9.172 -2.654 2.5 1 95 126 ALA B N 1
ATOM 2063 C CA . ALA B 1 126 ? 8.695 -2.068 3.754 1 95 126 ALA B CA 1
ATOM 2064 C C . ALA B 1 126 ? 7.68 -2.977 4.434 1 95 126 ALA B C 1
ATOM 2066 O O . ALA B 1 126 ? 7.152 -2.641 5.496 1 95 126 ALA B O 1
ATOM 2067 N N . MET B 1 127 ? 7.301 -4.102 3.824 1 93.81 127 MET B N 1
ATOM 2068 C CA . MET B 1 127 ? 6.367 -5.039 4.441 1 93.81 127 MET B CA 1
ATOM 2069 C C . MET B 1 127 ? 7.047 -5.828 5.559 1 93.81 127 MET B C 1
ATOM 2071 O O . MET B 1 127 ? 6.422 -6.137 6.574 1 93.81 127 MET B O 1
#

Solvent-accessible surface area (backbone atoms only — not comparable to full-atom values): 13735 Å² total; per-residue (Å²): 117,49,34,33,37,38,43,50,86,55,55,69,59,52,47,44,42,44,49,46,40,67,74,43,90,57,65,50,46,72,43,72,45,93,46,79,86,44,45,56,58,51,42,65,73,62,54,27,53,32,40,39,35,44,40,43,83,46,88,79,36,15,63,71,51,49,51,52,50,48,52,57,38,38,72,78,34,71,78,39,37,39,34,39,31,27,44,51,89,83,28,52,68,51,40,55,52,50,42,51,34,31,50,70,62,78,34,74,43,75,46,53,62,86,56,54,47,64,58,51,49,51,53,59,73,29,106,117,49,34,32,37,38,42,49,86,53,56,68,58,52,48,44,43,43,50,45,39,66,75,44,91,57,65,51,46,70,43,72,45,93,46,80,85,44,46,55,60,51,42,66,74,62,55,26,55,33,40,39,35,45,41,42,84,46,86,79,34,16,62,72,52,49,52,53,50,47,54,58,38,38,74,76,34,72,77,38,36,39,33,39,32,26,43,53,87,83,28,51,69,49,40,54,52,51,41,51,35,31,50,71,61,77,33,73,43,74,46,53,62,85,58,54,48,64,56,50,49,51,54,58,73,28,105

Nearest PDB structures (foldseek):
  5iul-assembly1_C  TM=7.919E-01  e=1.246E-05  Bacillus subtilis subsp. subtilis str. 168
  4gvp-assembly1_A  TM=8.031E-01  e=1.162E-04  Staphylococcus aureus subsp. aureus Mu50
  3i5a-assembly1_A  TM=8.326E-01  e=3.788E-04  Pseudomonas syringae pv. tomato str. DC3000
  3cnb-assembly3_C  TM=7.793E-01  e=1.511E-04  Colwellia psychrerythraea 34H
  3t8y-assembly1_A  TM=6.907E-01  e=4.613E-04  Thermotoga maritima